Protein AF-A0A6I6AK49-F1 (afdb_monomer_lite)

Radius of gyration: 28.15 Å; chains: 1; bounding box: 70×37×84 Å

Secondary structure (DSSP, 8-state):
-HHHHHHHHHH-TTHHHHHHHHHHHHHHHHHHTTT--SHHHHIIIIIHHHHHHHHHHH-TTTTHHHHHHHHHHHHHHHHHHHHTS-GGGHHHHHHHHHHHHHHHHHHHHHHHHHHHHHTSHHHHHHHHHHS-TT-HHHHHHHHHHHHTTGGGGHHHHHHHHHHHHHH-SS--HHHHHHHHHHHHHH-SHHHHHHHHHHHHHT----STTTHHHHHHHHHHHHHHHGGGGHHHHHHHHHHHHHHT-HHHHHHHHHHHTTS--HHHHHHHHTTHHHHHHHHH-TT--HHHHHHHHHHHHHHHH--STTHHHHS-HHHHTTS-----SB-TT--B--TT------HHHHHHHHHHHHTS--

Foldseek 3Di:
DQQLVLLCCLVQVLLVVLLVLLVVLLVLCVVLVVPDDDDVVCCVSRVLSVVLNVVCVVPVPPCSVVSSVVLLVVLVVLLVVLVVDDDVCNVVCVSVNVSSVVSNVSSVVSSVVSVVVCLDLVNLLVSQVSHALVPLVSNVVSLVSNLVVAPVSLVVLLVVLVVQLVVDPDRDQQSNLSSLLSLLSNADDSSLVSLLCCLPPRDDLPDPVNLLNNLSSLQSSLQRCQVNCQVSLVVQLVVCVVVVSLSSNLSSLLNLLLSLDLVSLLVSLVCLVVLLVLLPDPPNDLLSLLSSLQQVLLLAVPPASCSSNLRQSNVSSSNSHDRDCADPSGDRRDSSHNDDDDSVVSSVNSCVRSPPDD

Structure (mmCIF, N/CA/C/O backbone):
data_AF-A0A6I6AK49-F1
#
_entry.id   AF-A0A6I6AK49-F1
#
loop_
_atom_site.group_PDB
_atom_site.id
_atom_site.type_symbol
_atom_site.label_atom_id
_atom_site.label_alt_id
_atom_site.label_comp_id
_atom_site.label_asym_id
_atom_site.label_entity_id
_atom_site.label_seq_id
_atom_site.pdbx_PDB_ins_code
_atom_site.Cartn_x
_atom_site.Cartn_y
_atom_site.Cartn_z
_atom_site.occupancy
_atom_site.B_iso_or_equiv
_atom_site.auth_seq_id
_atom_site.auth_comp_id
_atom_site.auth_asym_id
_atom_site.auth_atom_id
_atom_site.pdbx_PDB_model_num
ATOM 1 N N . MET A 1 1 ? -5.314 -5.230 -23.764 1.00 33.78 1 MET A N 1
ATOM 2 C CA . MET A 1 1 ? -3.921 -4.986 -24.208 1.00 33.78 1 MET A CA 1
ATOM 3 C C . MET A 1 1 ? -3.188 -3.95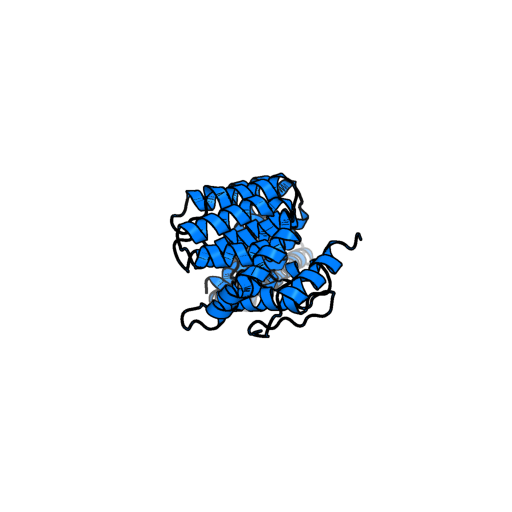3 -23.344 1.00 33.78 1 MET A C 1
ATOM 5 O O . MET A 1 1 ? -2.053 -4.231 -22.988 1.00 33.78 1 MET A O 1
ATOM 9 N N . ASN A 1 2 ? -3.820 -2.859 -22.889 1.00 31.80 2 ASN A N 1
ATOM 10 C CA . ASN A 1 2 ? -3.161 -1.836 -22.044 1.00 31.80 2 ASN A CA 1
ATOM 11 C C . ASN A 1 2 ? -2.576 -2.348 -20.707 1.00 31.80 2 ASN A C 1
ATOM 13 O O . ASN A 1 2 ? -1.537 -1.864 -20.277 1.00 31.80 2 ASN A O 1
ATOM 17 N N . CYS A 1 3 ? -3.178 -3.357 -20.062 1.00 41.16 3 CYS A N 1
ATOM 18 C CA . CYS A 1 3 ? -2.685 -3.876 -18.773 1.00 41.16 3 CYS A CA 1
ATOM 19 C C . CYS A 1 3 ? -1.367 -4.664 -18.871 1.00 41.16 3 CYS A C 1
ATOM 21 O O . CYS A 1 3 ? -0.649 -4.767 -17.882 1.00 41.16 3 CYS A O 1
ATOM 23 N N . VAL A 1 4 ? -1.056 -5.230 -20.043 1.00 48.59 4 VAL A N 1
ATOM 24 C CA . VAL A 1 4 ? 0.196 -5.976 -20.261 1.00 48.59 4 VAL A CA 1
ATOM 25 C C . VAL A 1 4 ? 1.343 -5.019 -20.611 1.00 48.59 4 VAL A C 1
ATOM 27 O O . VAL A 1 4 ? 2.504 -5.317 -20.331 1.00 48.59 4 VAL A O 1
ATOM 30 N N . ASN A 1 5 ? 1.019 -3.834 -21.143 1.00 58.91 5 ASN A N 1
ATOM 31 C CA . ASN A 1 5 ? 2.005 -2.795 -21.433 1.00 58.91 5 ASN A CA 1
ATOM 32 C C . ASN A 1 5 ? 2.592 -2.197 -20.152 1.00 58.91 5 ASN A C 1
ATOM 34 O O . ASN A 1 5 ? 3.806 -2.054 -20.069 1.00 58.91 5 ASN A O 1
ATOM 38 N N . SER A 1 6 ? 1.785 -1.947 -19.117 1.00 64.50 6 SER A N 1
ATOM 39 C CA . SER A 1 6 ? 2.290 -1.254 -17.925 1.00 64.50 6 SER A CA 1
ATOM 40 C C . SER A 1 6 ? 3.236 -2.089 -17.056 1.00 64.50 6 SER A C 1
ATOM 42 O O . SER A 1 6 ? 4.207 -1.567 -16.517 1.00 64.50 6 SER A O 1
ATOM 44 N N . VAL A 1 7 ? 3.031 -3.406 -16.953 1.00 70.50 7 VAL A N 1
ATOM 45 C CA . VAL A 1 7 ? 3.990 -4.303 -16.269 1.00 70.50 7 VAL A CA 1
ATOM 46 C C . VAL A 1 7 ? 5.319 -4.355 -17.018 1.00 70.50 7 VAL A C 1
ATOM 48 O O . VAL A 1 7 ? 6.386 -4.438 -16.409 1.00 70.50 7 VAL A O 1
ATOM 51 N N . THR A 1 8 ? 5.255 -4.308 -18.342 1.00 69.62 8 THR A N 1
ATOM 52 C CA . THR A 1 8 ? 6.428 -4.387 -19.210 1.00 69.62 8 THR A CA 1
ATOM 53 C C . THR A 1 8 ? 7.199 -3.083 -19.235 1.00 69.62 8 THR A C 1
ATOM 55 O O . THR A 1 8 ? 8.418 -3.132 -19.182 1.00 69.62 8 THR A O 1
ATOM 58 N N . GLU A 1 9 ? 6.531 -1.933 -19.202 1.00 70.56 9 GLU A N 1
ATOM 59 C CA . GLU A 1 9 ? 7.182 -0.632 -19.005 1.00 70.56 9 GLU A CA 1
ATOM 60 C C . GLU A 1 9 ? 7.965 -0.589 -17.688 1.00 70.56 9 GLU A C 1
ATOM 62 O O . GLU A 1 9 ? 9.066 -0.052 -17.633 1.00 70.56 9 GLU A O 1
ATOM 67 N N . VAL A 1 10 ? 7.445 -1.228 -16.639 1.00 74.88 10 VAL A N 1
ATOM 68 C CA . VAL A 1 10 ? 8.113 -1.286 -15.335 1.00 74.88 10 VAL A CA 1
ATOM 69 C C . VAL A 1 10 ? 9.282 -2.273 -15.313 1.00 74.88 10 VAL A C 1
ATOM 71 O O . VAL A 1 10 ? 10.312 -1.996 -14.698 1.00 74.88 10 VAL A O 1
ATOM 74 N N . LYS A 1 11 ? 9.143 -3.439 -15.954 1.00 75.25 11 LYS A N 1
ATOM 75 C CA . LYS A 1 11 ? 10.193 -4.475 -15.972 1.00 75.25 11 LYS A CA 1
ATOM 76 C C . LYS A 1 11 ? 11.265 -4.236 -17.037 1.00 75.25 11 LYS A C 1
ATOM 78 O O . LYS A 1 11 ? 12.397 -4.674 -16.861 1.00 75.25 11 LYS A O 1
ATOM 83 N N . LEU A 1 12 ? 10.902 -3.586 -18.137 1.00 77.44 12 LEU A N 1
ATOM 84 C CA . LEU A 1 12 ? 11.719 -3.355 -19.327 1.00 77.44 12 LEU A CA 1
ATOM 85 C C . LEU A 1 12 ? 11.465 -1.931 -19.864 1.00 77.44 12 LEU A C 1
ATOM 87 O O . LEU A 1 12 ? 10.940 -1.769 -20.970 1.00 77.44 12 LEU A O 1
ATOM 91 N N . PRO A 1 13 ? 11.864 -0.882 -19.118 1.00 78.44 13 PRO A N 1
ATOM 92 C CA . PRO A 1 13 ? 11.593 0.517 -19.479 1.00 78.44 13 PRO A CA 1
ATOM 93 C C . PRO A 1 13 ? 12.231 0.943 -20.810 1.00 78.44 13 PRO A C 1
ATOM 95 O O . PRO A 1 13 ? 11.800 1.903 -21.443 1.00 78.44 13 PRO A O 1
ATOM 98 N N . PHE A 1 14 ? 13.242 0.204 -21.267 1.00 79.12 14 PHE A N 1
ATOM 99 C CA . PHE A 1 14 ? 13.944 0.430 -22.527 1.00 79.12 14 PHE A CA 1
ATOM 100 C C . PHE A 1 14 ? 13.256 -0.186 -23.753 1.00 79.12 14 PHE A C 1
ATOM 102 O O . PHE A 1 14 ? 13.658 0.116 -24.876 1.00 79.12 14 PHE A O 1
ATOM 109 N N . LEU A 1 15 ? 12.263 -1.069 -23.579 1.00 78.38 15 LEU A N 1
ATOM 110 C CA . LEU A 1 15 ? 11.763 -1.928 -24.661 1.00 78.38 15 LEU A CA 1
ATOM 111 C C . LEU A 1 15 ? 11.210 -1.129 -25.847 1.00 78.38 15 LEU A C 1
ATOM 113 O O . LEU A 1 15 ? 11.577 -1.393 -26.990 1.00 78.38 15 LEU A O 1
ATOM 117 N N . ASN A 1 16 ? 10.379 -0.121 -25.578 1.00 78.50 16 ASN A N 1
ATOM 118 C CA . ASN A 1 16 ? 9.785 0.722 -26.619 1.00 78.50 16 ASN A CA 1
ATOM 119 C C . ASN A 1 16 ? 10.853 1.537 -27.364 1.00 78.50 16 ASN A C 1
ATOM 121 O O . ASN A 1 16 ? 10.834 1.622 -28.592 1.00 78.50 16 ASN A O 1
ATOM 125 N N . SER A 1 17 ? 11.830 2.075 -26.632 1.00 81.25 17 SER A N 1
ATOM 126 C CA . SER A 1 17 ? 12.951 2.814 -27.216 1.00 81.25 17 SER A CA 1
ATOM 127 C C . SER A 1 17 ? 13.830 1.916 -28.088 1.00 81.25 17 SER A C 1
ATOM 129 O O . SER A 1 17 ? 14.246 2.326 -29.171 1.00 81.25 17 SER A O 1
ATOM 131 N N . LEU A 1 18 ? 14.070 0.670 -27.664 1.00 80.12 18 LEU A N 1
ATOM 132 C CA . LEU A 1 18 ? 14.801 -0.314 -28.462 1.00 80.12 18 LEU A CA 1
ATOM 133 C C . LEU A 1 18 ? 14.026 -0.757 -29.701 1.00 80.12 18 LEU A C 1
ATOM 135 O O . LEU A 1 18 ? 14.636 -0.932 -30.749 1.00 80.12 18 LEU A O 1
ATOM 139 N N . LEU A 1 19 ? 12.702 -0.900 -29.619 1.00 78.50 19 LEU A N 1
ATOM 140 C CA . LEU A 1 19 ? 11.867 -1.199 -30.786 1.00 78.50 19 LEU A CA 1
ATOM 141 C C . LEU A 1 19 ? 11.966 -0.103 -31.846 1.00 78.50 19 LEU A C 1
ATOM 143 O O . LEU A 1 19 ? 12.103 -0.390 -33.039 1.00 78.50 19 LEU A O 1
ATOM 147 N N . LEU A 1 20 ? 11.952 1.155 -31.410 1.00 80.31 20 LEU A N 1
ATOM 148 C CA . LEU A 1 20 ? 12.109 2.303 -32.293 1.00 80.31 20 LEU A CA 1
ATOM 149 C C . LEU A 1 20 ? 13.521 2.350 -32.898 1.00 80.31 20 LEU A C 1
ATOM 151 O O . LEU A 1 20 ? 13.660 2.515 -34.111 1.00 80.31 20 LEU A O 1
ATOM 155 N N . ALA A 1 21 ? 14.559 2.116 -32.089 1.00 83.31 21 ALA A N 1
ATOM 156 C CA . ALA A 1 21 ? 15.945 2.050 -32.556 1.00 83.31 21 ALA A CA 1
ATOM 157 C C . ALA A 1 21 ? 16.174 0.903 -33.554 1.00 83.31 21 ALA A C 1
ATOM 159 O O . ALA A 1 21 ? 16.810 1.105 -34.588 1.00 83.31 21 ALA A O 1
ATOM 160 N N . PHE A 1 22 ? 15.607 -0.277 -33.289 1.00 80.50 22 PHE A N 1
ATOM 161 C CA . PHE A 1 22 ? 15.649 -1.431 -34.184 1.00 80.50 22 PHE A CA 1
ATOM 162 C C . PHE A 1 22 ? 14.984 -1.124 -35.529 1.00 80.50 22 PHE A C 1
ATOM 164 O O . PHE A 1 22 ? 15.561 -1.383 -36.586 1.00 80.50 22 PHE A O 1
ATOM 171 N N . THR A 1 23 ? 13.797 -0.513 -35.497 1.00 77.25 23 THR A N 1
ATOM 172 C CA . THR A 1 23 ? 13.063 -0.122 -36.708 1.00 77.25 23 THR A CA 1
ATOM 173 C C . THR A 1 23 ? 13.860 0.899 -37.525 1.00 77.25 23 THR A C 1
ATOM 175 O O . THR A 1 23 ? 14.013 0.742 -38.737 1.00 77.25 23 THR A O 1
ATOM 178 N N . GLY A 1 24 ? 14.442 1.907 -36.866 1.00 82.25 24 GLY A N 1
ATOM 179 C CA . GLY A 1 24 ? 15.309 2.898 -37.506 1.00 82.25 24 GLY A CA 1
ATOM 180 C C . GLY A 1 24 ? 16.573 2.281 -38.113 1.00 82.25 24 GLY A C 1
ATOM 181 O O . GLY A 1 24 ? 16.908 2.570 -39.263 1.00 82.25 24 GLY A O 1
ATOM 182 N N . TRP A 1 25 ? 17.241 1.377 -37.390 1.00 84.31 25 TRP A N 1
ATOM 183 C CA . TRP A 1 25 ? 18.396 0.634 -37.902 1.00 84.31 25 TRP A CA 1
ATOM 184 C C . TRP A 1 25 ? 18.040 -0.194 -39.139 1.00 84.31 25 TRP A C 1
ATOM 186 O O . TRP A 1 25 ? 18.789 -0.173 -40.116 1.00 84.31 25 TRP A O 1
ATOM 196 N N . LEU A 1 26 ? 16.891 -0.874 -39.145 1.00 77.62 26 LEU A N 1
ATOM 197 C CA . LEU A 1 26 ? 16.433 -1.679 -40.280 1.00 77.62 26 LEU A CA 1
ATOM 198 C C . LEU A 1 26 ? 16.254 -0.807 -41.535 1.00 77.62 26 LEU A C 1
ATOM 200 O O . LEU A 1 26 ? 16.747 -1.160 -42.609 1.00 77.62 26 LEU A O 1
ATOM 204 N N . VAL A 1 27 ? 15.632 0.368 -41.392 1.00 79.25 27 VAL A N 1
ATOM 205 C CA . VAL A 1 27 ? 15.451 1.340 -42.486 1.00 79.25 27 VAL A CA 1
ATOM 206 C C . VAL A 1 27 ? 16.791 1.893 -42.982 1.00 79.25 27 VAL A C 1
ATOM 208 O O . VAL A 1 27 ? 17.041 1.906 -44.188 1.00 79.25 27 VAL A O 1
ATOM 211 N N . LEU A 1 28 ? 17.685 2.307 -42.081 1.00 78.00 28 LEU A N 1
ATOM 212 C CA . LEU A 1 28 ? 19.004 2.832 -42.456 1.00 78.00 28 LEU A CA 1
ATOM 213 C C . LEU A 1 28 ? 19.847 1.768 -43.166 1.00 78.00 28 LEU A C 1
ATOM 215 O O . LEU A 1 28 ? 20.451 2.034 -44.206 1.00 78.00 28 LEU A O 1
ATOM 219 N N . THR A 1 29 ? 19.826 0.533 -42.670 1.00 73.12 29 THR A N 1
ATOM 220 C CA . THR A 1 29 ? 20.530 -0.590 -43.295 1.00 73.12 29 THR A CA 1
ATOM 221 C C . THR A 1 29 ? 19.967 -0.867 -44.693 1.00 73.12 29 THR A C 1
ATOM 223 O O . THR A 1 29 ? 20.740 -1.099 -45.622 1.00 73.12 29 THR A O 1
ATOM 226 N N . LEU A 1 30 ? 18.646 -0.770 -44.902 1.00 71.50 30 LEU A N 1
ATOM 227 C CA . LEU A 1 30 ? 18.018 -0.912 -46.226 1.00 71.50 30 LEU A CA 1
ATOM 228 C C . LEU A 1 30 ? 18.446 0.173 -47.219 1.00 71.50 30 LEU A C 1
ATOM 230 O O . LEU A 1 30 ? 18.590 -0.116 -48.407 1.00 71.50 30 LEU A O 1
ATOM 234 N N . ILE A 1 31 ? 18.640 1.408 -46.757 1.00 72.44 31 ILE A N 1
ATOM 235 C CA . ILE A 1 31 ? 19.056 2.535 -47.602 1.00 72.44 31 ILE A CA 1
ATOM 236 C C . ILE A 1 31 ? 20.536 2.403 -47.977 1.00 72.44 31 ILE A C 1
ATOM 238 O O . ILE A 1 31 ? 20.889 2.478 -49.155 1.00 72.44 31 ILE A O 1
ATOM 242 N N . PHE A 1 32 ? 21.395 2.160 -46.988 1.00 69.06 32 PHE A N 1
ATOM 243 C CA . PHE A 1 32 ? 22.847 2.236 -47.147 1.00 69.06 32 PHE A CA 1
ATOM 244 C C . PHE A 1 32 ? 23.509 0.915 -47.571 1.00 69.06 32 PHE A C 1
ATOM 246 O O . PHE A 1 32 ? 24.575 0.937 -48.183 1.00 69.06 32 PHE A O 1
ATOM 253 N N . CYS A 1 33 ? 22.875 -0.239 -47.331 1.00 62.91 33 CYS A N 1
ATOM 254 C CA . CYS A 1 33 ? 23.407 -1.560 -47.700 1.00 62.91 33 CYS A CA 1
ATOM 255 C C . CYS A 1 33 ? 22.777 -2.147 -48.982 1.00 62.91 33 CYS A C 1
ATOM 257 O O . CYS A 1 33 ? 22.906 -3.347 -49.250 1.00 62.91 33 CYS A O 1
ATOM 259 N N . ARG A 1 34 ? 22.167 -1.304 -49.836 1.00 56.00 34 ARG A N 1
ATOM 260 C CA . ARG A 1 34 ? 21.622 -1.684 -51.160 1.00 56.00 34 ARG A CA 1
ATOM 261 C C . ARG A 1 34 ? 22.559 -2.514 -52.069 1.00 56.00 34 ARG A C 1
ATOM 263 O O . ARG A 1 34 ? 22.019 -3.347 -52.809 1.00 56.00 34 ARG A O 1
ATOM 270 N N . PRO A 1 35 ? 23.909 -2.388 -52.056 1.00 51.59 35 PRO A N 1
ATOM 271 C CA . PRO A 1 35 ? 24.750 -3.108 -53.014 1.00 51.59 35 PRO A CA 1
ATOM 272 C C . PRO A 1 35 ? 25.170 -4.525 -52.570 1.00 51.59 35 PRO A C 1
ATOM 274 O O . PRO A 1 35 ? 26.066 -5.108 -53.181 1.00 51.59 35 PRO A O 1
ATOM 277 N N . LEU A 1 36 ? 24.540 -5.136 -51.554 1.00 51.12 36 LEU A N 1
ATOM 278 C CA . LEU A 1 36 ? 24.808 -6.540 -51.206 1.00 51.12 36 LEU A CA 1
ATOM 279 C C . LEU A 1 36 ? 24.263 -7.483 -52.298 1.00 51.12 36 LEU A C 1
ATOM 281 O O . LEU A 1 36 ? 23.055 -7.695 -52.440 1.00 51.12 36 LEU A O 1
ATOM 285 N N . THR A 1 37 ? 25.182 -8.025 -53.098 1.00 51.19 37 THR A N 1
ATOM 286 C CA . THR A 1 37 ? 24.952 -8.989 -54.179 1.00 51.19 37 THR A CA 1
ATOM 287 C C . THR A 1 37 ? 24.731 -10.410 -53.625 1.00 51.19 37 THR A C 1
ATOM 289 O O . THR A 1 37 ? 25.469 -10.870 -52.752 1.00 51.19 37 THR A O 1
ATOM 292 N N . LYS A 1 38 ? 23.731 -11.107 -54.199 1.00 56.69 38 LYS A N 1
ATOM 293 C CA . LYS A 1 38 ? 23.202 -12.472 -53.926 1.00 56.69 38 LYS A CA 1
ATOM 294 C C . LYS A 1 38 ? 22.065 -12.583 -52.885 1.00 56.69 38 LYS A C 1
ATOM 296 O O . LYS A 1 38 ? 22.134 -12.052 -51.779 1.00 56.69 38 LYS A O 1
ATOM 301 N N . GLY A 1 39 ? 21.012 -13.322 -53.263 1.00 55.31 39 GLY A N 1
ATOM 302 C CA . GLY A 1 39 ? 19.720 -13.411 -52.561 1.00 55.31 39 GLY A CA 1
ATOM 303 C C . GLY A 1 39 ? 19.770 -13.972 -51.135 1.00 55.31 39 GLY A C 1
ATOM 304 O O . GLY A 1 39 ? 19.036 -13.492 -50.277 1.00 55.31 39 GLY A O 1
ATOM 305 N N . THR A 1 40 ? 20.684 -14.898 -50.831 1.00 58.28 40 THR A N 1
ATOM 306 C CA . THR A 1 40 ? 20.844 -15.450 -49.472 1.00 58.28 40 THR A CA 1
ATOM 307 C C . THR A 1 40 ? 21.402 -14.422 -48.489 1.00 58.28 40 THR A C 1
ATOM 309 O O . THR A 1 40 ? 20.875 -14.283 -47.390 1.00 58.28 40 THR A O 1
ATOM 312 N N . ARG A 1 41 ? 22.399 -13.617 -48.885 1.00 58.44 41 ARG A N 1
ATOM 313 C CA . ARG A 1 41 ? 22.906 -12.516 -48.043 1.00 58.44 41 ARG A CA 1
ATOM 314 C C . ARG A 1 41 ? 21.838 -11.456 -47.796 1.00 58.44 41 ARG A C 1
ATOM 316 O O . ARG A 1 41 ? 21.706 -11.007 -46.666 1.00 58.44 41 ARG A O 1
ATOM 323 N N . ARG A 1 42 ? 21.029 -11.107 -48.802 1.00 60.59 42 ARG A N 1
ATOM 324 C CA . ARG A 1 42 ? 19.887 -10.193 -48.610 1.00 60.59 42 ARG A CA 1
ATOM 325 C C . ARG A 1 42 ? 18.842 -10.758 -47.646 1.00 60.59 42 ARG A C 1
ATOM 327 O O . ARG A 1 42 ? 18.308 -10.003 -46.845 1.00 60.59 42 ARG A O 1
ATOM 334 N N . PHE A 1 43 ? 18.583 -12.064 -47.669 1.00 58.34 43 PHE A N 1
ATOM 335 C CA . PHE A 1 43 ? 17.648 -12.691 -46.733 1.00 58.34 43 PHE A CA 1
ATOM 336 C C . PHE A 1 43 ? 18.151 -12.649 -45.278 1.00 58.34 43 PHE A C 1
ATOM 338 O O . PHE A 1 43 ? 17.394 -12.263 -44.393 1.00 58.34 43 PHE A O 1
ATOM 345 N N . TYR A 1 44 ? 19.433 -12.936 -45.026 1.00 60.84 44 TYR A N 1
ATOM 346 C CA . TYR A 1 44 ? 20.009 -12.809 -43.677 1.00 60.84 44 TYR A CA 1
ATOM 347 C C . TYR A 1 44 ? 20.083 -11.353 -43.187 1.00 60.84 44 TYR A C 1
ATOM 349 O O . TYR A 1 44 ? 19.844 -11.102 -42.010 1.00 60.84 44 TYR A O 1
ATOM 357 N N . TYR A 1 45 ? 20.380 -10.397 -44.075 1.00 60.25 45 TYR A N 1
ATOM 358 C CA . TYR A 1 45 ? 20.492 -8.976 -43.716 1.00 60.25 45 TYR A CA 1
ATOM 359 C C . TYR A 1 45 ? 19.147 -8.249 -43.598 1.00 60.25 45 TYR A C 1
ATOM 361 O O . TYR A 1 45 ? 19.052 -7.297 -42.833 1.00 60.25 45 TYR A O 1
ATOM 369 N N . PHE A 1 46 ? 18.122 -8.663 -44.349 1.00 60.62 46 PHE A N 1
ATOM 370 C CA . PHE A 1 46 ? 16.846 -7.940 -44.433 1.00 60.62 46 PHE A CA 1
ATOM 371 C C . PHE A 1 46 ? 15.627 -8.819 -44.158 1.00 60.62 46 PHE A C 1
ATOM 373 O O . PHE A 1 46 ? 14.720 -8.388 -43.457 1.00 60.62 46 PHE A O 1
ATOM 380 N N . GLY A 1 47 ? 15.610 -10.057 -44.657 1.00 60.34 47 GLY A N 1
ATOM 381 C CA . GLY A 1 47 ? 14.493 -10.988 -44.465 1.00 60.34 47 GLY A CA 1
ATOM 382 C C . GLY A 1 47 ? 14.293 -11.387 -43.003 1.00 60.34 47 GLY A C 1
ATOM 383 O O . GLY A 1 47 ? 13.172 -11.331 -42.507 1.00 60.34 47 GLY A O 1
ATOM 384 N N . ILE A 1 48 ? 15.377 -11.714 -42.292 1.00 65.62 48 ILE A N 1
ATOM 385 C CA . ILE A 1 48 ? 15.321 -12.060 -40.863 1.00 65.62 48 ILE A CA 1
ATOM 386 C C . ILE A 1 48 ? 14.868 -10.855 -40.017 1.00 65.62 48 ILE A C 1
ATOM 388 O O . ILE A 1 48 ? 13.889 -11.010 -39.289 1.00 65.62 48 ILE A O 1
ATOM 392 N N . PRO A 1 49 ? 15.461 -9.648 -40.137 1.00 63.62 49 PRO A N 1
ATOM 393 C CA . PRO A 1 49 ? 14.975 -8.467 -39.417 1.00 63.62 49 PRO A CA 1
ATOM 394 C C . PRO A 1 49 ? 13.529 -8.065 -39.743 1.00 63.62 49 PRO A C 1
ATOM 396 O O . PRO A 1 49 ? 12.815 -7.608 -38.856 1.00 63.62 49 PRO A O 1
ATOM 399 N N . PHE A 1 50 ? 13.069 -8.249 -40.986 1.00 64.06 50 PHE A N 1
ATOM 400 C CA . PHE A 1 50 ? 11.696 -7.922 -41.388 1.00 64.06 50 PHE A CA 1
ATOM 401 C C . PHE A 1 50 ? 10.673 -8.942 -40.863 1.00 64.06 50 PHE A C 1
ATOM 403 O O . PHE A 1 50 ? 9.612 -8.552 -40.382 1.00 64.06 50 PHE A O 1
ATOM 410 N N . LEU A 1 51 ? 11.006 -10.240 -40.875 1.00 63.53 51 LEU A N 1
ATOM 411 C CA . LEU A 1 51 ? 10.212 -11.280 -40.207 1.00 63.53 51 LEU A CA 1
ATOM 412 C C . LEU A 1 51 ? 10.142 -11.037 -38.697 1.00 63.53 51 LEU A C 1
ATOM 414 O O . LEU A 1 51 ? 9.074 -11.144 -38.104 1.00 63.53 51 LEU A O 1
ATOM 418 N N . ILE A 1 52 ? 11.264 -10.645 -38.094 1.00 63.97 52 ILE A N 1
ATOM 419 C CA . ILE A 1 52 ? 11.357 -10.218 -36.697 1.00 63.97 52 ILE A CA 1
ATOM 420 C C . ILE A 1 52 ? 10.417 -9.039 -36.415 1.00 63.97 52 ILE A C 1
ATOM 422 O O . ILE A 1 52 ? 9.659 -9.095 -35.450 1.00 63.97 52 ILE A O 1
ATOM 426 N N . LEU A 1 53 ? 10.424 -8.003 -37.261 1.00 62.66 53 LEU A N 1
ATOM 427 C CA . LEU A 1 53 ? 9.547 -6.837 -37.126 1.00 62.66 53 LEU A CA 1
ATOM 428 C C . LEU A 1 53 ? 8.063 -7.232 -37.252 1.00 62.66 53 LEU A C 1
ATOM 430 O O . LEU A 1 53 ? 7.234 -6.767 -36.475 1.00 62.66 53 LEU A O 1
ATOM 434 N N . GLY A 1 54 ? 7.736 -8.135 -38.182 1.00 60.06 54 GLY A N 1
ATOM 435 C CA . GLY A 1 54 ? 6.390 -8.693 -38.332 1.00 60.06 54 GLY A CA 1
ATOM 436 C C . GLY A 1 54 ? 5.935 -9.478 -37.098 1.00 60.06 54 GLY A C 1
ATOM 437 O O . GLY A 1 54 ? 4.838 -9.253 -36.596 1.00 60.06 54 GLY A O 1
ATOM 438 N N . VAL A 1 55 ? 6.790 -10.341 -36.542 1.00 61.66 55 VAL A N 1
ATOM 439 C CA . VAL A 1 55 ? 6.498 -11.090 -35.304 1.00 61.66 55 VAL A CA 1
ATOM 440 C C . VAL A 1 55 ? 6.345 -10.148 -34.105 1.00 61.66 55 VAL A C 1
ATOM 442 O O . VAL A 1 55 ? 5.437 -10.331 -33.295 1.00 61.66 55 VAL A O 1
ATOM 445 N N . LEU A 1 56 ? 7.174 -9.105 -34.022 1.00 57.97 56 LEU A N 1
ATOM 446 C CA . LEU A 1 56 ? 7.092 -8.047 -33.011 1.00 57.97 56 LEU A CA 1
ATOM 447 C C . LEU A 1 56 ? 5.773 -7.264 -33.064 1.00 57.97 56 LEU A C 1
ATOM 449 O O . LEU A 1 56 ? 5.259 -6.878 -32.016 1.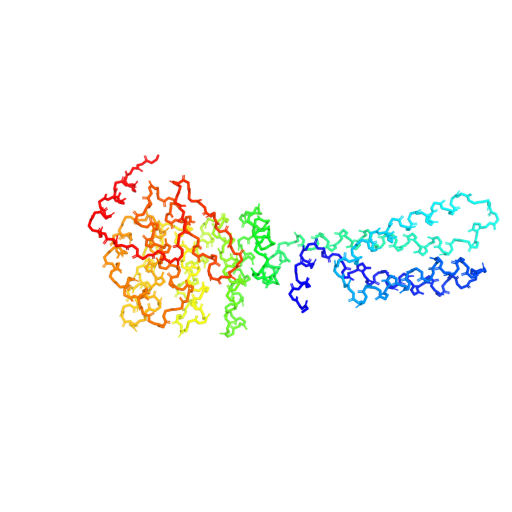00 57.97 56 LEU A O 1
ATOM 453 N N . MET A 1 57 ? 5.205 -7.069 -34.258 1.00 58.31 57 MET A N 1
ATOM 454 C CA . MET A 1 57 ? 3.898 -6.427 -34.442 1.00 58.31 57 MET A CA 1
ATOM 455 C C . MET A 1 57 ? 2.717 -7.334 -34.056 1.00 58.31 57 MET A C 1
ATOM 457 O O . MET A 1 57 ? 1.683 -6.825 -33.630 1.00 58.31 57 MET A O 1
ATOM 461 N N . PHE A 1 58 ? 2.860 -8.660 -34.167 1.00 55.09 58 PHE A N 1
ATOM 462 C CA . PHE A 1 58 ? 1.793 -9.623 -33.855 1.00 55.09 58 PHE A CA 1
ATOM 463 C C . PHE A 1 58 ? 1.801 -10.121 -32.398 1.00 55.09 58 PHE A C 1
ATOM 465 O O . PHE A 1 58 ? 0.733 -10.362 -31.835 1.00 55.09 58 PHE A O 1
ATOM 472 N N . VAL A 1 59 ? 2.972 -10.276 -31.762 1.00 55.16 59 VAL A N 1
ATOM 473 C CA . VAL A 1 59 ? 3.102 -10.760 -30.371 1.00 55.16 59 VAL A CA 1
ATOM 474 C C . VAL A 1 59 ? 4.194 -9.962 -29.638 1.00 55.16 59 VAL A C 1
ATOM 476 O O . VAL A 1 59 ? 5.337 -10.415 -29.533 1.00 55.16 59 VAL A O 1
ATOM 479 N N . PRO A 1 60 ? 3.864 -8.781 -29.082 1.00 52.31 60 PRO A N 1
ATOM 480 C CA . PRO A 1 60 ? 4.872 -7.833 -28.593 1.00 52.31 60 PRO A CA 1
ATOM 481 C C . PRO A 1 60 ? 5.706 -8.332 -27.400 1.00 52.31 60 PRO A C 1
ATOM 483 O O . PRO A 1 60 ? 6.808 -7.847 -27.165 1.00 52.31 60 PRO A O 1
ATOM 486 N N . LEU A 1 61 ? 5.194 -9.291 -26.621 1.00 54.75 61 LEU A N 1
ATOM 487 C CA . LEU A 1 61 ? 5.626 -9.467 -25.227 1.00 54.75 61 LEU A CA 1
ATOM 488 C C . LEU A 1 61 ? 6.357 -10.775 -24.912 1.00 54.75 61 LEU A C 1
ATOM 490 O O . LEU A 1 61 ? 7.293 -10.758 -24.122 1.00 54.75 61 LEU A O 1
ATOM 494 N N . GLY A 1 62 ? 5.976 -11.899 -25.524 1.00 55.97 62 GLY A N 1
ATOM 495 C CA . GLY A 1 62 ? 6.634 -13.187 -25.251 1.00 55.97 62 GLY A CA 1
ATOM 496 C C . GLY A 1 62 ? 7.918 -13.399 -26.057 1.00 55.97 62 GLY A C 1
ATOM 497 O O . GLY A 1 62 ? 8.885 -13.963 -25.558 1.00 55.97 62 GLY A O 1
ATOM 498 N N . MET A 1 63 ? 7.930 -12.917 -27.304 1.00 55.47 63 MET A N 1
ATOM 499 C CA . MET A 1 63 ? 9.002 -13.176 -28.275 1.00 55.47 63 MET A CA 1
ATOM 500 C C . MET A 1 63 ? 9.832 -11.926 -28.589 1.00 55.47 63 MET A C 1
ATOM 502 O O . MET A 1 63 ? 10.985 -12.049 -28.989 1.00 55.47 63 MET A O 1
ATOM 506 N N . GLY A 1 64 ? 9.297 -10.723 -28.353 1.00 61.22 64 GLY A N 1
ATOM 507 C CA . GLY A 1 64 ? 9.978 -9.473 -28.691 1.00 61.22 64 GLY A CA 1
ATOM 508 C C . GLY A 1 64 ? 11.269 -9.222 -27.917 1.00 61.22 64 GLY A C 1
ATOM 509 O O . GLY A 1 64 ? 12.264 -8.796 -28.496 1.00 61.22 64 GLY A O 1
ATOM 510 N N . VAL A 1 65 ? 11.287 -9.561 -26.628 1.00 65.06 65 VAL A N 1
ATOM 511 C CA . VAL A 1 65 ? 12.474 -9.421 -25.772 1.00 65.06 65 VAL A CA 1
ATOM 512 C C . VAL A 1 65 ? 13.600 -10.368 -26.211 1.00 65.06 65 VAL A C 1
ATOM 514 O O . VAL A 1 65 ? 14.693 -9.867 -26.481 1.00 65.06 65 VAL A O 1
ATOM 517 N N . PRO A 1 66 ? 13.369 -11.691 -26.378 1.00 66.38 66 PRO A N 1
ATOM 518 C CA . PRO A 1 66 ? 14.365 -12.593 -26.959 1.00 66.38 66 PRO A CA 1
ATOM 519 C C . PRO A 1 66 ? 14.898 -12.102 -28.301 1.00 66.38 66 PRO A C 1
ATOM 521 O O . PRO A 1 66 ? 16.098 -12.133 -28.538 1.00 66.38 66 PRO A O 1
ATOM 524 N N . ILE A 1 67 ? 14.016 -11.605 -29.167 1.00 66.31 67 ILE A N 1
ATOM 525 C CA . ILE A 1 67 ? 14.377 -11.178 -30.515 1.00 66.31 67 ILE A CA 1
ATOM 526 C C . ILE A 1 67 ? 15.263 -9.921 -30.506 1.00 66.31 67 ILE A C 1
ATOM 528 O O . ILE A 1 67 ? 16.269 -9.882 -31.215 1.00 66.31 67 ILE A O 1
ATOM 532 N N . ILE A 1 68 ? 14.943 -8.918 -29.683 1.00 69.38 68 ILE A N 1
ATOM 533 C CA . ILE A 1 68 ? 15.774 -7.712 -29.528 1.00 69.38 68 ILE A CA 1
ATOM 534 C C . ILE A 1 68 ? 17.122 -8.067 -28.895 1.00 69.38 68 ILE A C 1
ATOM 536 O O . ILE A 1 68 ? 18.154 -7.562 -29.333 1.00 69.38 68 ILE A O 1
ATOM 540 N N . LEU A 1 69 ? 17.143 -8.975 -27.914 1.00 71.94 69 LEU A N 1
ATOM 541 C CA . LEU A 1 69 ? 18.388 -9.470 -27.324 1.00 71.94 69 LEU A CA 1
ATOM 542 C C . LEU A 1 69 ? 19.239 -10.218 -28.358 1.00 71.94 69 LEU A C 1
ATOM 544 O O . LEU A 1 69 ? 20.436 -9.957 -28.470 1.00 71.94 69 LEU A O 1
ATOM 548 N N . CYS A 1 70 ? 18.631 -11.080 -29.175 1.00 73.75 70 CYS A N 1
ATOM 549 C CA . CYS A 1 70 ? 19.308 -11.739 -30.289 1.00 73.75 70 CYS A CA 1
ATOM 550 C C . CYS A 1 70 ? 19.854 -10.729 -31.306 1.00 73.75 70 CYS A C 1
ATOM 552 O O . CYS A 1 70 ? 20.960 -10.924 -31.801 1.00 73.75 70 CYS A O 1
ATOM 554 N N . TRP A 1 71 ? 19.136 -9.638 -31.592 1.00 80.06 71 TRP A N 1
ATOM 555 C CA . TRP A 1 71 ? 19.627 -8.561 -32.457 1.00 80.06 71 TRP A CA 1
ATOM 556 C C . TRP A 1 71 ? 20.838 -7.835 -31.855 1.00 80.06 71 TRP A C 1
ATOM 558 O O . TRP A 1 71 ? 21.842 -7.653 -32.545 1.00 80.06 71 TRP A O 1
ATOM 568 N N . ILE A 1 72 ? 20.796 -7.496 -30.563 1.00 76.94 72 ILE A N 1
ATOM 569 C CA . ILE A 1 72 ? 21.932 -6.879 -29.861 1.00 76.94 72 ILE A CA 1
ATOM 570 C C . ILE A 1 72 ? 23.150 -7.808 -29.868 1.00 76.94 72 ILE A C 1
ATOM 572 O O . ILE A 1 72 ? 24.258 -7.315 -30.029 1.00 76.94 72 ILE A O 1
ATOM 576 N N . ILE A 1 73 ? 22.970 -9.129 -29.745 1.00 78.00 73 ILE A N 1
ATOM 577 C CA . ILE A 1 73 ? 24.055 -10.130 -29.828 1.00 78.00 73 ILE A CA 1
ATOM 578 C C . ILE A 1 73 ? 24.556 -10.308 -31.273 1.00 78.00 73 ILE A C 1
ATOM 580 O O . ILE A 1 73 ? 25.740 -10.551 -31.515 1.00 78.00 73 ILE A O 1
ATOM 584 N N . TYR A 1 74 ? 23.668 -10.155 -32.252 1.00 76.06 74 TYR A N 1
ATOM 585 C CA . TYR A 1 74 ? 23.984 -10.265 -33.672 1.00 76.06 74 TYR A CA 1
ATOM 586 C C . TYR A 1 74 ? 24.832 -9.092 -34.197 1.00 76.06 74 TYR A C 1
ATOM 588 O O . TYR A 1 74 ? 25.681 -9.293 -35.068 1.00 76.06 74 TYR A O 1
ATOM 596 N N . LEU A 1 75 ? 24.663 -7.880 -33.658 1.00 77.75 75 LEU A N 1
ATOM 597 C CA . LEU A 1 75 ? 25.467 -6.707 -34.034 1.00 77.75 75 LEU A CA 1
ATOM 598 C C . LEU A 1 75 ? 26.986 -6.913 -33.802 1.00 77.75 75 LEU A C 1
ATOM 600 O O . LEU A 1 75 ? 27.748 -6.713 -34.752 1.00 77.75 75 LEU A O 1
ATOM 604 N N . PRO A 1 76 ? 27.459 -7.385 -32.627 1.00 78.38 76 PRO A N 1
ATOM 605 C CA . PRO A 1 76 ? 28.840 -7.800 -32.399 1.00 78.38 76 PRO A CA 1
ATOM 606 C C . PRO A 1 76 ? 29.341 -8.823 -33.411 1.00 78.38 76 PRO A C 1
ATOM 608 O O . PRO A 1 76 ? 30.456 -8.681 -33.898 1.00 78.38 76 PRO A O 1
ATOM 611 N N . TYR A 1 77 ? 28.529 -9.821 -33.774 1.00 76.06 77 TYR A N 1
ATOM 612 C CA . TYR A 1 77 ? 28.912 -10.816 -34.779 1.00 76.06 77 TYR A CA 1
ATOM 613 C C . TYR A 1 77 ? 29.173 -10.174 -36.150 1.00 76.06 77 TYR A C 1
ATOM 615 O O . TYR A 1 77 ? 30.178 -10.482 -36.795 1.00 76.06 77 TYR A O 1
ATOM 623 N N . GLN A 1 78 ? 28.319 -9.239 -36.583 1.00 71.31 78 GLN A N 1
ATOM 624 C CA . GLN A 1 78 ? 28.546 -8.495 -37.826 1.00 71.31 78 GLN A CA 1
ATOM 625 C C . GLN A 1 78 ? 29.800 -7.614 -37.764 1.00 71.31 78 GLN A C 1
ATOM 627 O O . GLN A 1 78 ? 30.550 -7.544 -38.739 1.00 71.31 78 GLN A O 1
ATOM 632 N N . ILE A 1 79 ? 30.046 -6.964 -36.624 1.00 72.06 79 ILE A N 1
ATOM 633 C CA . ILE A 1 79 ? 31.256 -6.165 -36.393 1.00 72.06 79 ILE A CA 1
ATOM 634 C C . ILE A 1 79 ? 32.502 -7.068 -36.434 1.00 72.06 79 ILE A C 1
ATOM 636 O O . ILE A 1 79 ? 33.498 -6.722 -37.063 1.00 72.06 79 ILE A O 1
ATOM 640 N N . LEU A 1 80 ? 32.445 -8.263 -35.842 1.00 73.06 80 LEU A N 1
ATOM 641 C CA . LEU A 1 80 ? 33.566 -9.203 -35.800 1.00 73.06 80 LEU A CA 1
ATOM 642 C C . LEU A 1 80 ? 33.919 -9.758 -37.192 1.00 73.06 80 LEU A C 1
ATOM 644 O O . LEU A 1 80 ? 35.098 -9.875 -37.527 1.00 73.06 80 LEU A O 1
ATOM 648 N N . GLN A 1 81 ? 32.915 -10.037 -38.035 1.00 67.56 81 GLN A N 1
ATOM 649 C CA . GLN A 1 81 ? 33.133 -10.446 -39.432 1.00 67.56 81 GLN A CA 1
ATOM 650 C C . GLN A 1 81 ? 33.886 -9.392 -40.256 1.00 67.56 81 GLN A C 1
ATOM 652 O O . GLN A 1 81 ? 34.599 -9.742 -41.197 1.00 67.56 81 GLN A O 1
ATOM 657 N N . PHE A 1 82 ? 33.747 -8.105 -39.926 1.00 64.50 82 PHE A N 1
ATOM 658 C CA . PHE A 1 82 ? 34.517 -7.052 -40.583 1.00 64.50 82 PHE A CA 1
ATOM 659 C C . PHE A 1 82 ? 36.014 -7.199 -40.285 1.00 64.50 82 PHE A C 1
ATOM 661 O O . PHE A 1 82 ? 36.821 -7.243 -41.218 1.00 64.50 82 PHE A O 1
ATOM 668 N N . PHE A 1 83 ? 36.375 -7.368 -39.008 1.00 65.31 83 PHE A N 1
ATOM 669 C CA . PHE A 1 83 ? 37.767 -7.528 -38.570 1.00 65.31 83 PHE A CA 1
ATOM 670 C C . PHE A 1 83 ? 38.438 -8.806 -39.099 1.00 65.31 83 PHE A C 1
ATOM 672 O O . PHE A 1 83 ? 39.662 -8.871 -39.153 1.00 65.31 83 PHE A O 1
ATOM 679 N N . SER A 1 84 ? 37.666 -9.802 -39.549 1.00 64.44 84 SER A N 1
ATOM 680 C CA . SER A 1 84 ? 38.199 -11.052 -40.102 1.00 64.44 84 SER A CA 1
ATOM 681 C C . SER A 1 84 ? 38.463 -11.029 -41.621 1.00 64.44 84 SER A C 1
ATOM 683 O O . SER A 1 84 ? 38.797 -12.072 -42.186 1.00 64.44 84 SER A O 1
ATOM 685 N N . THR A 1 85 ? 38.277 -9.902 -42.329 1.00 58.12 85 THR A N 1
ATOM 686 C CA . THR A 1 85 ? 38.387 -9.845 -43.807 1.00 58.12 85 THR A CA 1
ATOM 687 C C . THR A 1 85 ? 39.565 -9.005 -44.334 1.00 58.12 85 THR A C 1
ATOM 689 O O . THR A 1 85 ? 39.895 -7.961 -43.787 1.00 58.12 85 THR A O 1
ATOM 692 N N . ARG A 1 86 ? 40.213 -9.472 -45.424 1.00 56.94 86 ARG A N 1
ATOM 693 C CA . ARG A 1 86 ? 41.389 -8.837 -46.074 1.00 56.94 86 ARG A CA 1
ATOM 694 C C . ARG A 1 86 ? 41.121 -7.398 -46.569 1.00 56.94 86 ARG A C 1
ATOM 696 O O . ARG A 1 86 ? 40.024 -7.078 -47.030 1.00 56.94 86 ARG A O 1
ATOM 703 N N . GLN A 1 87 ? 42.188 -6.589 -46.555 1.00 53.59 87 GLN A N 1
ATOM 704 C CA . GLN A 1 87 ? 42.253 -5.124 -46.714 1.00 53.59 87 GLN A CA 1
ATOM 705 C C . GLN A 1 87 ? 41.426 -4.475 -47.845 1.00 53.59 87 GLN A C 1
ATOM 707 O O . GLN A 1 87 ? 40.872 -3.399 -47.640 1.00 53.59 87 GLN A O 1
ATOM 712 N N . GLU A 1 88 ? 41.257 -5.105 -49.010 1.00 52.84 88 GLU A N 1
ATOM 713 C CA . GLU A 1 88 ? 40.534 -4.495 -50.147 1.00 52.84 88 GLU A CA 1
ATOM 714 C C . GLU A 1 88 ? 39.009 -4.366 -49.946 1.00 52.84 88 GLU A C 1
ATOM 716 O O . GLU A 1 88 ? 38.346 -3.610 -50.657 1.00 52.84 88 GLU A O 1
ATOM 721 N N . ARG A 1 89 ? 38.419 -5.067 -48.964 1.00 54.59 89 ARG A N 1
ATOM 722 C CA . ARG A 1 89 ? 36.985 -4.937 -48.619 1.00 54.59 89 ARG A CA 1
ATOM 723 C C . ARG A 1 89 ? 36.693 -3.890 -47.542 1.00 54.59 89 ARG A C 1
ATOM 725 O O . ARG A 1 89 ? 35.521 -3.603 -47.300 1.00 54.59 89 ARG A O 1
ATOM 732 N N . ILE A 1 90 ? 37.723 -3.303 -46.933 1.00 55.53 90 ILE A N 1
ATOM 733 C CA . ILE A 1 90 ? 37.596 -2.403 -45.777 1.00 55.53 90 ILE A CA 1
ATOM 734 C C . ILE A 1 90 ? 36.790 -1.148 -46.138 1.00 55.53 90 ILE A C 1
ATOM 736 O O . ILE A 1 90 ? 35.830 -0.829 -45.443 1.00 55.53 90 ILE A O 1
ATOM 740 N N . PHE A 1 91 ? 37.084 -0.490 -47.266 1.00 56.53 91 PHE A N 1
ATOM 741 C CA . PHE A 1 91 ? 36.373 0.735 -47.668 1.00 56.53 91 PHE A CA 1
ATOM 742 C C . PHE A 1 91 ? 34.909 0.499 -48.070 1.00 56.53 91 PHE A C 1
ATOM 744 O O . PHE A 1 91 ? 34.046 1.310 -47.746 1.00 56.53 91 PHE A O 1
ATOM 751 N N . LYS A 1 92 ? 34.594 -0.627 -48.728 1.00 60.78 92 LYS A N 1
ATOM 752 C CA . LYS A 1 92 ? 33.211 -0.957 -49.138 1.00 60.78 92 LYS A CA 1
ATOM 753 C C . LYS A 1 92 ? 32.321 -1.377 -47.963 1.00 60.78 92 LYS A C 1
ATOM 755 O O . LYS A 1 92 ? 31.106 -1.227 -48.045 1.00 60.78 92 LYS A O 1
ATOM 760 N N . ASN A 1 93 ? 32.920 -1.866 -46.877 1.00 64.31 93 ASN A N 1
ATOM 761 C CA . ASN A 1 93 ? 32.209 -2.320 -45.682 1.00 64.31 93 ASN A CA 1
ATOM 762 C C . ASN A 1 93 ? 32.262 -1.315 -44.516 1.00 64.31 93 ASN A C 1
ATOM 764 O O . ASN A 1 93 ? 31.698 -1.590 -43.460 1.00 64.31 93 ASN A O 1
ATOM 768 N N . LEU A 1 94 ? 32.882 -0.145 -44.708 1.00 70.56 94 LEU A N 1
ATOM 769 C CA . LEU A 1 94 ? 33.031 0.892 -43.681 1.00 70.56 94 LEU A CA 1
ATOM 770 C C . LEU A 1 94 ? 31.687 1.546 -43.315 1.00 70.56 94 LEU A C 1
ATOM 772 O O . LEU A 1 94 ? 31.424 1.811 -42.147 1.00 70.56 94 LEU A O 1
ATOM 776 N N . LEU A 1 95 ? 30.812 1.737 -44.308 1.00 71.44 95 LEU A N 1
ATOM 777 C CA . LEU A 1 95 ? 29.467 2.302 -44.135 1.00 71.44 95 LEU A CA 1
ATOM 778 C C . LEU A 1 95 ? 28.512 1.329 -43.402 1.00 71.44 95 LEU A C 1
ATOM 780 O O . LEU A 1 95 ? 27.883 1.731 -42.429 1.00 71.44 95 LEU A O 1
ATOM 784 N N . PRO A 1 96 ? 28.437 0.032 -43.767 1.00 71.00 96 PRO A N 1
ATOM 785 C CA . PRO A 1 96 ? 27.729 -0.964 -42.955 1.00 71.00 96 PRO A CA 1
ATOM 786 C C . PRO A 1 96 ? 28.289 -1.112 -41.531 1.00 71.00 96 PRO A C 1
ATOM 788 O O . PRO A 1 96 ? 27.522 -1.242 -40.578 1.00 71.00 96 PRO A O 1
ATOM 791 N N . LEU A 1 97 ? 29.618 -1.065 -41.367 1.00 74.69 97 LEU A N 1
ATOM 792 C CA . LEU A 1 97 ? 30.259 -1.130 -40.052 1.00 74.69 97 LEU A CA 1
ATOM 793 C C . LEU A 1 97 ? 29.851 0.056 -39.171 1.00 74.69 97 LEU A C 1
ATOM 795 O O . LEU A 1 97 ? 29.492 -0.152 -38.010 1.00 74.69 97 LEU A O 1
ATOM 799 N N . SER A 1 98 ? 29.880 1.281 -39.706 1.00 76.44 98 SER A N 1
ATOM 800 C CA . SER A 1 98 ? 29.515 2.478 -38.947 1.00 76.44 98 SER A CA 1
ATOM 801 C C . SER A 1 98 ? 28.043 2.453 -38.538 1.00 76.44 98 SER A C 1
ATOM 803 O O . SER A 1 98 ? 27.747 2.715 -37.376 1.00 76.44 98 SER A O 1
ATOM 805 N N . VAL A 1 99 ? 27.136 2.036 -39.430 1.00 79.94 99 VAL A N 1
ATOM 806 C CA . VAL A 1 99 ? 25.701 1.877 -39.125 1.00 79.94 99 VAL A CA 1
ATOM 807 C C . VAL A 1 99 ? 25.471 0.864 -37.998 1.00 79.94 99 VAL A C 1
ATOM 809 O O . VAL A 1 99 ? 24.739 1.155 -37.054 1.00 79.94 99 VAL A O 1
ATOM 812 N N . ASN A 1 100 ? 26.122 -0.301 -38.047 1.00 80.12 100 ASN A N 1
ATOM 813 C CA . ASN A 1 100 ? 25.978 -1.328 -37.010 1.00 80.12 100 ASN A CA 1
ATOM 814 C C . ASN A 1 100 ? 26.597 -0.918 -35.669 1.00 80.12 100 ASN A C 1
ATOM 816 O O . ASN A 1 100 ? 26.017 -1.178 -34.616 1.00 80.12 100 ASN A O 1
ATOM 820 N N . THR A 1 101 ? 27.753 -0.253 -35.703 1.00 81.62 101 THR A N 1
ATOM 821 C CA . THR A 1 101 ? 28.429 0.240 -34.494 1.00 81.62 101 THR A CA 1
ATOM 822 C C . THR A 1 101 ? 27.610 1.341 -33.824 1.00 81.62 101 THR A C 1
ATOM 824 O O . THR A 1 101 ? 27.403 1.302 -32.613 1.00 81.62 101 THR A O 1
ATOM 827 N N . LEU A 1 102 ? 27.075 2.283 -34.611 1.00 86.00 102 LEU A N 1
ATOM 828 C CA . LEU A 1 102 ? 26.181 3.332 -34.121 1.00 86.00 102 LEU A CA 1
ATOM 829 C C . LEU A 1 102 ? 24.898 2.747 -33.532 1.00 86.00 102 LEU A C 1
ATOM 831 O O . LEU A 1 102 ? 24.480 3.175 -32.461 1.00 86.00 102 LEU A O 1
ATOM 835 N N . ALA A 1 103 ? 24.293 1.750 -34.181 1.00 83.38 103 ALA A N 1
ATOM 836 C CA . ALA A 1 103 ? 23.093 1.101 -33.663 1.00 83.38 103 ALA A CA 1
ATOM 837 C C . ALA A 1 103 ? 23.348 0.363 -32.344 1.00 83.38 103 ALA A C 1
ATOM 839 O O . ALA A 1 103 ? 22.526 0.450 -31.430 1.00 83.38 103 ALA A O 1
ATOM 840 N N . LEU A 1 104 ? 24.496 -0.309 -32.207 1.00 83.25 104 LEU A N 1
ATOM 841 C CA . LEU A 1 104 ? 24.883 -0.964 -30.958 1.00 83.25 104 LEU A CA 1
ATOM 842 C C . LEU A 1 104 ? 25.092 0.062 -29.833 1.00 83.25 104 LEU A C 1
ATOM 844 O O . LEU A 1 104 ? 24.520 -0.090 -28.755 1.00 83.25 104 LEU A O 1
ATOM 848 N N . LEU A 1 105 ? 25.850 1.133 -30.093 1.00 87.31 105 LEU A N 1
ATOM 849 C CA . LEU A 1 105 ? 26.095 2.208 -29.123 1.00 87.31 105 LEU A CA 1
ATOM 850 C C . LEU A 1 105 ? 24.809 2.935 -28.720 1.00 87.31 105 LEU A C 1
ATOM 852 O O . LEU A 1 105 ? 24.596 3.190 -27.533 1.00 87.31 105 LEU A O 1
ATOM 856 N N . LEU A 1 106 ? 23.932 3.229 -29.684 1.00 88.44 106 LEU A N 1
ATOM 857 C CA . LEU A 1 106 ? 22.626 3.828 -29.427 1.00 88.44 106 LEU A CA 1
ATOM 858 C C . LEU A 1 106 ? 21.774 2.902 -28.556 1.00 88.44 106 LEU A C 1
ATOM 860 O O . LEU A 1 106 ? 21.172 3.364 -27.595 1.00 88.44 106 LEU A O 1
ATOM 864 N N . SER A 1 107 ? 21.762 1.599 -28.841 1.00 84.25 107 SER A N 1
ATOM 865 C CA . SER A 1 107 ? 20.993 0.621 -28.064 1.00 84.25 107 SER A CA 1
ATOM 866 C C . SER A 1 107 ? 21.476 0.539 -26.618 1.00 84.25 107 SER A C 1
ATOM 868 O O . SER A 1 107 ? 20.661 0.609 -25.702 1.00 84.25 107 SER A O 1
ATOM 870 N N . LEU A 1 108 ? 22.793 0.459 -26.396 1.00 85.25 108 LEU A N 1
ATOM 871 C CA . LEU A 1 108 ? 23.374 0.452 -25.049 1.00 85.25 108 LEU A CA 1
ATOM 872 C C . LEU A 1 108 ? 23.083 1.759 -24.298 1.00 85.25 108 LEU A C 1
ATOM 874 O O . LEU A 1 108 ? 22.677 1.721 -23.138 1.00 85.25 108 LEU A O 1
ATOM 878 N N . THR A 1 109 ? 23.219 2.904 -24.974 1.00 87.75 109 THR A N 1
ATOM 879 C CA . THR A 1 109 ? 22.888 4.219 -24.404 1.00 87.75 109 THR A CA 1
ATOM 880 C C . THR A 1 109 ? 21.409 4.303 -24.033 1.00 87.75 109 THR A C 1
ATOM 882 O O . THR A 1 109 ? 21.082 4.730 -22.931 1.00 87.75 109 THR A O 1
ATOM 885 N N . LEU A 1 110 ? 20.505 3.855 -24.909 1.00 86.38 110 LEU A N 1
ATOM 886 C CA . LEU A 1 110 ? 19.067 3.853 -24.642 1.00 86.38 110 LEU A CA 1
ATOM 887 C C . LEU A 1 110 ? 18.715 2.935 -23.475 1.00 86.38 110 LEU A C 1
ATOM 889 O O . LEU A 1 110 ? 17.947 3.358 -22.614 1.00 86.38 110 LEU A O 1
ATOM 893 N N . ILE A 1 111 ? 19.293 1.731 -23.401 1.00 83.56 111 ILE A N 1
ATOM 894 C CA . ILE A 1 111 ? 19.115 0.825 -22.256 1.00 83.56 111 ILE A CA 1
ATOM 895 C C . ILE A 1 111 ? 19.537 1.531 -20.972 1.00 83.56 111 ILE A C 1
ATOM 897 O O . ILE A 1 111 ? 18.757 1.581 -20.023 1.00 83.56 111 ILE A O 1
ATOM 901 N N . PHE A 1 112 ? 20.734 2.117 -20.950 1.00 86.88 112 PHE A N 1
ATOM 902 C CA . PHE A 1 112 ? 21.255 2.790 -19.767 1.00 86.88 112 PHE A CA 1
ATOM 903 C C . PHE A 1 112 ? 20.392 3.990 -19.357 1.00 86.88 112 PHE A C 1
ATOM 905 O O . PHE A 1 112 ? 19.922 4.040 -18.223 1.00 86.88 112 PHE A O 1
ATOM 912 N N . VAL A 1 113 ? 20.127 4.925 -20.275 1.00 88.38 113 VAL A N 1
ATOM 913 C CA . VAL A 1 113 ? 19.399 6.172 -19.992 1.00 88.38 113 VAL A CA 1
ATOM 914 C C . VAL A 1 113 ? 17.961 5.896 -19.564 1.00 88.38 113 VAL A C 1
ATOM 916 O O . VAL A 1 113 ? 17.513 6.448 -18.565 1.00 88.38 113 VAL A O 1
ATOM 919 N N . THR A 1 114 ? 17.235 5.025 -20.268 1.00 84.31 114 THR A N 1
ATOM 920 C CA . THR A 1 114 ? 15.838 4.719 -19.905 1.00 84.31 114 THR A CA 1
ATOM 921 C C . THR A 1 114 ? 15.745 3.924 -18.607 1.00 84.31 114 THR A C 1
ATOM 923 O O . THR A 1 114 ? 14.838 4.172 -17.817 1.00 84.31 114 THR A O 1
ATOM 926 N N . THR A 1 115 ? 16.701 3.031 -18.328 1.00 83.56 115 THR A N 1
ATOM 927 C CA . THR A 1 115 ? 16.761 2.322 -17.041 1.00 83.56 115 THR A CA 1
ATOM 928 C C . THR A 1 115 ? 17.099 3.282 -15.902 1.00 83.56 115 THR A C 1
ATOM 930 O O . THR A 1 115 ? 16.464 3.228 -14.853 1.00 83.56 115 THR A O 1
ATOM 933 N N . ALA A 1 116 ? 18.058 4.193 -16.099 1.00 86.00 116 ALA A N 1
ATOM 934 C CA . ALA A 1 116 ? 18.402 5.219 -15.119 1.00 86.00 116 ALA A CA 1
ATOM 935 C C . ALA A 1 116 ? 17.215 6.156 -14.851 1.00 86.00 116 ALA A C 1
ATOM 937 O O . ALA A 1 116 ? 16.891 6.419 -13.696 1.00 86.00 116 ALA A O 1
ATOM 938 N N . TRP A 1 117 ? 16.522 6.592 -15.906 1.00 86.94 117 TRP A N 1
ATOM 939 C CA . TRP A 1 117 ? 15.354 7.463 -15.809 1.00 86.94 117 TRP A CA 1
ATOM 940 C C . TRP A 1 117 ? 14.173 6.785 -15.104 1.00 86.94 117 TRP A C 1
ATOM 942 O O . TRP A 1 117 ? 13.615 7.358 -14.171 1.00 86.94 117 TRP A O 1
ATOM 952 N N . ALA A 1 118 ? 13.860 5.534 -15.454 1.00 84.38 118 ALA A N 1
ATOM 953 C CA . ALA A 1 118 ? 12.831 4.737 -14.779 1.00 84.38 118 ALA A CA 1
ATOM 954 C C . ALA A 1 118 ? 13.158 4.458 -13.299 1.00 84.38 118 ALA A C 1
ATOM 956 O O . ALA A 1 118 ? 12.266 4.174 -12.503 1.00 84.38 118 ALA A O 1
ATOM 957 N N . ASN A 1 119 ? 14.435 4.562 -12.921 1.00 85.12 119 ASN A N 1
ATOM 958 C CA . ASN A 1 119 ? 14.905 4.454 -11.545 1.00 85.12 119 ASN A CA 1
ATOM 959 C C . ASN A 1 119 ? 14.995 5.813 -10.834 1.00 85.12 119 ASN A C 1
ATOM 961 O O . ASN A 1 119 ? 15.526 5.881 -9.728 1.00 85.12 119 ASN A O 1
ATOM 965 N N . THR A 1 120 ? 14.512 6.910 -11.409 1.00 88.62 120 THR A N 1
ATOM 966 C CA . THR A 1 120 ? 14.388 8.177 -10.671 1.00 88.62 120 THR A CA 1
ATOM 967 C C . THR A 1 120 ? 13.179 8.136 -9.735 1.00 88.62 120 THR A C 1
ATOM 969 O O . THR A 1 120 ? 12.209 7.427 -9.994 1.00 88.62 120 THR A O 1
ATOM 972 N N . THR A 1 121 ? 13.219 8.886 -8.629 1.00 89.56 121 THR A N 1
ATOM 973 C CA . THR A 1 121 ? 12.103 8.930 -7.663 1.00 89.56 121 THR A CA 1
ATOM 974 C C . THR A 1 121 ? 10.770 9.313 -8.322 1.00 89.56 121 THR A C 1
ATOM 976 O O . THR A 1 121 ? 9.795 8.598 -8.093 1.00 89.56 121 THR A O 1
ATOM 979 N N . PRO A 1 122 ? 10.695 10.350 -9.182 1.00 89.44 122 PRO A N 1
ATOM 980 C CA . PRO A 1 122 ? 9.436 10.724 -9.824 1.00 89.44 122 PRO A CA 1
ATOM 981 C C . PRO A 1 122 ? 8.845 9.610 -10.698 1.00 89.44 122 PRO A C 1
ATOM 983 O O . PRO A 1 122 ? 7.646 9.343 -10.626 1.00 89.44 122 PRO A O 1
ATOM 986 N N . GLU A 1 123 ? 9.671 8.918 -11.491 1.00 88.06 123 GLU A N 1
ATOM 987 C CA . GLU A 1 123 ? 9.181 7.830 -12.347 1.00 88.06 123 GLU A CA 1
ATOM 988 C C . GLU A 1 123 ? 8.793 6.586 -11.538 1.00 88.06 123 GLU A C 1
ATOM 990 O O . GLU A 1 123 ? 7.803 5.934 -11.871 1.00 88.06 123 GLU A O 1
ATOM 995 N N . LEU A 1 124 ? 9.478 6.293 -10.424 1.00 88.94 124 LEU A N 1
ATOM 996 C CA . LEU A 1 124 ? 9.048 5.231 -9.510 1.00 88.94 124 LEU A CA 1
ATOM 997 C C . LEU A 1 124 ? 7.672 5.532 -8.905 1.00 88.94 124 LEU A C 1
ATOM 999 O O . LEU A 1 124 ? 6.801 4.662 -8.945 1.00 88.94 124 LEU A O 1
ATOM 1003 N N . ILE A 1 125 ? 7.440 6.758 -8.421 1.00 89.69 125 ILE A N 1
ATOM 1004 C CA . ILE A 1 125 ? 6.137 7.178 -7.877 1.00 89.69 125 ILE A CA 1
ATOM 1005 C C . ILE A 1 125 ? 5.051 7.056 -8.951 1.00 89.69 125 ILE A C 1
ATOM 1007 O O . ILE A 1 125 ? 4.010 6.439 -8.729 1.00 89.69 125 ILE A O 1
ATOM 1011 N N . LYS A 1 126 ? 5.313 7.570 -10.155 1.00 86.62 126 LYS A N 1
ATOM 1012 C CA . LYS A 1 126 ? 4.390 7.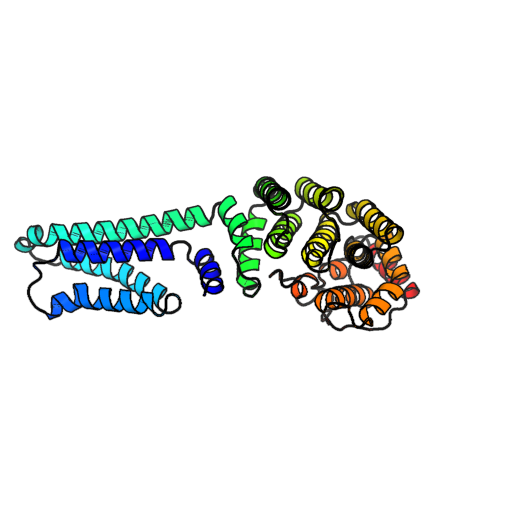483 -11.293 1.00 86.62 126 LYS A CA 1
ATOM 1013 C C . LYS A 1 126 ? 4.069 6.036 -11.676 1.00 86.62 126 LYS A C 1
ATOM 1015 O O . LYS A 1 126 ? 2.915 5.713 -11.965 1.00 86.62 126 LYS A O 1
ATOM 1020 N N . SER A 1 127 ? 5.060 5.145 -11.630 1.00 86.19 127 SER A N 1
ATOM 1021 C CA . SER A 1 127 ? 4.877 3.728 -11.954 1.00 86.19 127 SER A CA 1
ATOM 1022 C C . SER A 1 127 ? 3.891 3.021 -11.015 1.00 86.19 127 SER A C 1
ATOM 1024 O O . SER A 1 127 ? 3.163 2.128 -11.459 1.00 86.19 127 SER A O 1
ATOM 1026 N N . LEU A 1 128 ? 3.772 3.465 -9.753 1.00 85.50 128 LEU A N 1
ATOM 1027 C CA . LEU A 1 128 ? 2.807 2.911 -8.798 1.00 85.50 128 LEU A CA 1
ATOM 1028 C C . LEU A 1 128 ? 1.361 3.069 -9.275 1.00 85.50 128 LEU A C 1
ATOM 1030 O O . LEU A 1 128 ? 0.535 2.219 -8.952 1.00 85.50 128 LEU A O 1
ATOM 1034 N N . GLY A 1 129 ? 1.040 4.103 -10.056 1.00 78.56 129 GLY A N 1
ATOM 1035 C CA . GLY A 1 129 ? -0.291 4.281 -10.644 1.00 78.56 129 GLY A CA 1
ATOM 1036 C C . GLY A 1 129 ? -0.521 3.477 -11.925 1.00 78.56 129 GLY A C 1
ATOM 1037 O O . GLY A 1 129 ? -1.656 3.106 -12.218 1.00 78.56 129 GLY A O 1
ATOM 1038 N N . GLY A 1 130 ? 0.543 3.169 -12.673 1.00 78.00 130 GLY A N 1
ATOM 1039 C CA . GLY A 1 130 ? 0.457 2.474 -13.962 1.00 78.00 130 GLY A CA 1
ATOM 1040 C C . GLY A 1 130 ? 0.268 0.958 -13.851 1.00 78.00 130 GLY A C 1
ATOM 1041 O O . GLY A 1 130 ? -0.299 0.331 -14.748 1.00 78.00 130 GLY A O 1
ATOM 1042 N N . ILE A 1 131 ? 0.715 0.336 -12.757 1.00 81.50 131 ILE A N 1
ATOM 1043 C CA . ILE A 1 131 ? 0.696 -1.129 -12.620 1.00 81.50 131 ILE A CA 1
ATOM 1044 C C . ILE A 1 131 ? -0.717 -1.623 -12.302 1.00 81.50 131 ILE A C 1
ATOM 1046 O O . ILE A 1 131 ? -1.341 -1.214 -11.321 1.00 81.50 131 ILE A O 1
ATOM 1050 N N . SER A 1 132 ? -1.219 -2.574 -13.087 1.00 78.50 132 SER A N 1
ATOM 1051 C CA . SER A 1 132 ? -2.512 -3.191 -12.796 1.00 78.50 132 SER A CA 1
ATOM 1052 C C . SER A 1 132 ? -2.469 -3.973 -11.468 1.00 78.50 132 SER A C 1
ATOM 1054 O O . SER A 1 132 ? -1.502 -4.695 -11.209 1.00 78.50 132 SER A O 1
ATOM 1056 N N . PRO A 1 133 ? -3.509 -3.880 -10.615 1.00 74.19 133 PRO A N 1
ATOM 1057 C CA . PRO A 1 133 ? -3.554 -4.592 -9.334 1.00 74.19 133 PRO A CA 1
ATOM 1058 C C . PRO A 1 133 ? -3.521 -6.121 -9.456 1.00 74.19 133 PRO A C 1
ATOM 1060 O O . PRO A 1 133 ? -3.188 -6.799 -8.487 1.00 74.19 133 PRO A O 1
ATOM 1063 N N . PHE A 1 134 ? -3.798 -6.667 -10.643 1.00 77.69 134 PHE A N 1
ATOM 1064 C CA . PHE A 1 134 ? -3.686 -8.099 -10.931 1.00 77.69 134 PHE A CA 1
ATOM 1065 C C . PHE A 1 134 ? -2.230 -8.599 -11.009 1.00 77.69 134 PHE A C 1
ATOM 1067 O O . PHE A 1 134 ? -2.007 -9.803 -11.109 1.00 77.69 134 PHE A O 1
ATOM 1074 N N . TYR A 1 135 ? -1.237 -7.706 -10.902 1.00 78.12 135 TYR A N 1
ATOM 1075 C CA . TYR A 1 135 ? 0.189 -8.045 -10.818 1.00 78.12 135 TYR A CA 1
ATOM 1076 C C . TYR A 1 135 ? 0.786 -7.660 -9.453 1.00 78.12 135 TYR A C 1
ATOM 1078 O O . TYR A 1 135 ? 1.720 -6.854 -9.385 1.00 78.12 135 TYR A O 1
ATOM 1086 N N . PRO A 1 136 ? 0.291 -8.244 -8.344 1.00 77.88 136 PRO A N 1
ATOM 1087 C CA . PRO A 1 136 ? 0.658 -7.830 -6.989 1.00 77.88 136 PRO A CA 1
ATOM 1088 C C . PRO A 1 136 ? 2.152 -8.003 -6.689 1.00 77.88 136 PRO A C 1
ATOM 1090 O O . PRO A 1 136 ? 2.719 -7.225 -5.935 1.00 77.88 136 PRO A O 1
ATOM 1093 N N . ALA A 1 137 ? 2.827 -8.971 -7.319 1.00 79.88 137 ALA A N 1
ATOM 1094 C CA . ALA A 1 137 ? 4.275 -9.129 -7.177 1.00 79.88 137 ALA A CA 1
ATOM 1095 C C . ALA A 1 137 ? 5.057 -7.931 -7.750 1.00 79.88 137 ALA A C 1
ATOM 1097 O O . ALA A 1 137 ? 6.053 -7.510 -7.174 1.00 79.88 137 ALA A O 1
ATOM 1098 N N . THR A 1 138 ? 4.599 -7.360 -8.870 1.00 82.88 138 THR A N 1
ATOM 1099 C CA . THR A 1 138 ? 5.231 -6.181 -9.486 1.00 82.88 138 THR A CA 1
ATOM 1100 C C . THR A 1 138 ? 4.918 -4.911 -8.705 1.00 82.88 138 THR A C 1
ATOM 1102 O O . THR A 1 138 ? 5.809 -4.088 -8.523 1.00 82.88 138 THR A O 1
ATOM 1105 N N . VAL A 1 139 ? 3.692 -4.778 -8.189 1.00 85.31 139 VAL A N 1
ATOM 1106 C CA . VAL A 1 139 ? 3.328 -3.685 -7.273 1.00 85.31 139 VAL A CA 1
ATOM 1107 C C . VAL A 1 139 ? 4.208 -3.721 -6.026 1.00 85.31 139 VAL A C 1
ATOM 1109 O O . VAL A 1 139 ? 4.852 -2.725 -5.714 1.00 85.31 139 VAL A O 1
ATOM 1112 N N . HIS A 1 140 ? 4.293 -4.876 -5.361 1.00 84.44 140 HIS A N 1
ATOM 1113 C CA . HIS A 1 140 ? 5.094 -5.043 -4.151 1.00 84.44 140 HIS A CA 1
ATOM 1114 C C . HIS A 1 140 ? 6.571 -4.718 -4.398 1.00 84.44 140 HIS A C 1
ATOM 1116 O O . HIS A 1 140 ? 7.144 -3.930 -3.660 1.00 84.44 140 HIS A O 1
ATOM 1122 N N . GLN A 1 141 ? 7.158 -5.213 -5.493 1.00 84.94 141 GLN A N 1
ATOM 1123 C CA . GLN A 1 141 ? 8.537 -4.880 -5.855 1.00 84.94 141 GLN A CA 1
ATOM 1124 C C . GLN A 1 141 ? 8.762 -3.364 -5.981 1.00 84.94 141 GLN A C 1
ATOM 1126 O O . GLN A 1 141 ? 9.790 -2.864 -5.536 1.00 84.94 141 GLN A O 1
ATOM 1131 N N . GLN A 1 142 ? 7.832 -2.624 -6.590 1.00 88.25 142 GLN A N 1
ATOM 1132 C CA . GLN A 1 142 ? 7.973 -1.172 -6.736 1.00 88.25 142 GLN A CA 1
ATOM 1133 C C . GLN A 1 142 ? 7.787 -0.427 -5.416 1.00 88.25 142 GLN A C 1
ATOM 1135 O O . GLN A 1 142 ? 8.559 0.484 -5.132 1.00 88.25 142 GLN A O 1
ATOM 1140 N N . ILE A 1 143 ? 6.832 -0.859 -4.589 1.00 88.81 143 ILE A N 1
ATOM 1141 C CA . ILE A 1 143 ? 6.652 -0.339 -3.229 1.00 88.81 143 ILE A CA 1
ATOM 1142 C C . ILE A 1 143 ? 7.941 -0.517 -2.429 1.00 88.81 143 ILE A C 1
ATOM 1144 O O . ILE A 1 143 ? 8.479 0.467 -1.939 1.00 88.81 143 ILE A O 1
ATOM 1148 N N . THR A 1 144 ? 8.496 -1.731 -2.382 1.00 87.88 144 THR A N 1
ATOM 1149 C CA . THR A 1 144 ? 9.746 -2.019 -1.666 1.00 87.88 144 THR A CA 1
ATOM 1150 C C . THR A 1 144 ? 10.892 -1.139 -2.158 1.00 87.88 144 THR A C 1
ATOM 1152 O O . THR A 1 144 ? 11.612 -0.559 -1.352 1.00 87.88 144 THR A O 1
ATOM 1155 N N . ARG A 1 145 ? 11.051 -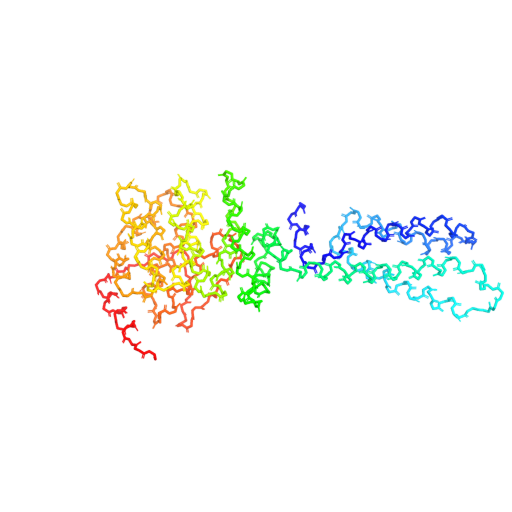0.985 -3.479 1.00 88.94 145 ARG A N 1
ATOM 1156 C CA . ARG A 1 145 ? 12.112 -0.147 -4.061 1.00 88.94 145 ARG A CA 1
ATOM 1157 C C . ARG A 1 145 ? 11.968 1.329 -3.713 1.00 88.94 145 ARG A C 1
ATOM 1159 O O . ARG A 1 145 ? 12.985 2.004 -3.577 1.00 88.94 145 ARG A O 1
ATOM 1166 N N . LEU A 1 146 ? 10.738 1.835 -3.636 1.00 91.00 146 LEU A N 1
ATOM 1167 C CA . LEU A 1 146 ? 10.487 3.219 -3.259 1.00 91.00 146 LEU A CA 1
ATOM 1168 C C . LEU A 1 146 ? 10.712 3.412 -1.755 1.00 91.00 146 LEU A C 1
ATOM 1170 O O . LEU A 1 146 ? 11.462 4.304 -1.378 1.00 91.00 146 LEU A O 1
ATOM 1174 N N . SER A 1 147 ? 10.157 2.536 -0.916 1.00 89.00 147 SER A N 1
ATOM 1175 C CA . SER A 1 147 ? 10.294 2.599 0.543 1.00 89.00 147 SER A CA 1
ATOM 1176 C C . SER A 1 147 ? 11.745 2.448 1.014 1.00 89.00 147 SER A C 1
ATOM 1178 O O . SER A 1 147 ? 12.166 3.144 1.931 1.00 89.00 147 SER A O 1
ATOM 1180 N N . GLN A 1 148 ? 12.558 1.630 0.336 1.00 90.31 148 GLN A N 1
ATOM 1181 C CA . GLN A 1 148 ? 13.995 1.483 0.622 1.00 90.31 148 GLN A CA 1
ATOM 1182 C C . GLN A 1 148 ? 14.818 2.761 0.401 1.00 90.31 148 GLN A C 1
ATOM 1184 O O . GLN A 1 148 ? 15.952 2.833 0.867 1.00 90.31 148 GLN A O 1
ATOM 1189 N N . ARG A 1 149 ? 14.281 3.774 -0.295 1.00 90.19 149 ARG A N 1
ATOM 1190 C CA . ARG A 1 149 ? 14.938 5.088 -0.421 1.00 90.19 149 ARG A CA 1
ATOM 1191 C C . ARG A 1 149 ? 14.804 5.943 0.837 1.00 90.19 149 ARG A C 1
ATOM 1193 O O . ARG A 1 149 ? 15.499 6.945 0.953 1.00 90.19 149 ARG A O 1
ATOM 1200 N N . GLY A 1 150 ? 13.939 5.550 1.771 1.00 89.75 150 GLY A N 1
ATOM 1201 C CA . GLY A 1 150 ? 13.823 6.186 3.075 1.00 89.75 150 GLY A CA 1
ATOM 1202 C C . GLY A 1 150 ? 13.235 7.606 3.026 1.00 89.75 150 GLY A C 1
ATOM 1203 O O . GLY A 1 150 ? 12.406 7.906 2.166 1.00 89.75 150 GLY A O 1
ATOM 1204 N N . PRO A 1 151 ? 13.633 8.496 3.952 1.00 90.19 151 PRO A N 1
ATOM 1205 C CA . PRO A 1 151 ? 12.981 9.795 4.152 1.00 90.19 151 PRO A CA 1
ATOM 1206 C C . PRO A 1 151 ? 13.005 10.741 2.942 1.00 90.19 151 PRO A C 1
ATOM 1208 O O . PRO A 1 151 ? 12.096 11.550 2.779 1.00 90.19 151 PRO A O 1
ATOM 1211 N N . GLU A 1 152 ? 14.006 10.635 2.062 1.00 89.88 152 GLU A N 1
ATOM 1212 C CA . GLU A 1 152 ? 14.180 11.534 0.907 1.00 89.88 152 GLU A CA 1
ATOM 1213 C C . GLU A 1 152 ? 13.010 11.489 -0.084 1.00 89.88 152 GLU A C 1
ATOM 1215 O O . GLU A 1 152 ? 12.777 12.441 -0.831 1.00 89.88 152 GLU A O 1
ATOM 1220 N N . VAL A 1 153 ? 12.262 10.383 -0.105 1.00 92.94 153 VAL A N 1
ATOM 1221 C CA . VAL A 1 153 ? 11.112 10.223 -0.997 1.00 92.94 153 VAL A CA 1
ATOM 1222 C C . VAL A 1 153 ? 9.783 10.626 -0.363 1.00 92.94 153 VAL A C 1
ATOM 1224 O O . VAL A 1 153 ? 8.795 10.681 -1.087 1.00 92.94 153 VAL A O 1
ATOM 1227 N N . VAL A 1 154 ? 9.738 10.965 0.932 1.00 93.62 154 VAL A N 1
ATOM 1228 C CA . VAL A 1 154 ? 8.491 11.359 1.615 1.00 93.62 154 VAL A CA 1
ATOM 1229 C C . VAL A 1 154 ? 7.912 12.623 0.989 1.00 93.62 154 VAL A C 1
ATOM 1231 O O . VAL A 1 154 ? 6.783 12.587 0.520 1.00 93.62 154 VAL A O 1
ATOM 1234 N N . THR A 1 155 ? 8.691 13.702 0.879 1.00 93.25 155 THR A N 1
ATOM 1235 C CA . THR A 1 155 ? 8.232 14.963 0.268 1.00 93.25 155 THR A CA 1
ATOM 1236 C C . THR A 1 155 ? 7.669 14.783 -1.149 1.00 93.25 155 THR A C 1
ATOM 1238 O O . THR A 1 155 ? 6.498 15.097 -1.352 1.00 93.25 155 THR A O 1
ATOM 1241 N N . PRO A 1 156 ? 8.407 14.220 -2.132 1.00 93.69 156 PRO A N 1
ATOM 1242 C CA . PRO A 1 156 ? 7.863 14.068 -3.484 1.00 93.69 156 PRO A CA 1
ATOM 1243 C C . PRO A 1 156 ? 6.655 13.117 -3.545 1.00 93.69 156 PRO A C 1
ATOM 1245 O O . PRO A 1 156 ? 5.804 13.258 -4.427 1.00 93.69 156 PRO A O 1
ATOM 1248 N N . LEU A 1 157 ? 6.560 12.150 -2.627 1.00 93.75 157 LEU A N 1
ATOM 1249 C CA . LEU A 1 157 ? 5.417 11.248 -2.515 1.00 93.75 157 LEU A CA 1
ATOM 1250 C C . LEU A 1 157 ? 4.183 11.971 -1.963 1.00 93.75 157 LEU A C 1
ATOM 1252 O O . LEU A 1 157 ? 3.110 11.854 -2.553 1.00 93.75 157 LEU A O 1
ATOM 1256 N N . SER A 1 158 ? 4.347 12.756 -0.896 1.00 92.31 158 SER A N 1
ATOM 1257 C CA . SER A 1 158 ? 3.311 13.610 -0.311 1.00 92.31 158 SER A CA 1
ATOM 1258 C C . SER A 1 158 ? 2.803 14.643 -1.316 1.00 92.31 158 SER A C 1
ATOM 1260 O O . SER A 1 158 ? 1.594 14.761 -1.497 1.00 92.31 158 SER A O 1
ATOM 1262 N N . ASP A 1 159 ? 3.699 15.313 -2.046 1.00 91.56 159 ASP A N 1
ATOM 1263 C CA . ASP A 1 159 ? 3.337 16.302 -3.071 1.00 91.56 159 ASP A CA 1
ATOM 1264 C C . ASP A 1 159 ? 2.527 15.665 -4.207 1.00 91.56 159 ASP A C 1
ATOM 1266 O O . ASP A 1 159 ? 1.516 16.206 -4.662 1.00 91.56 159 ASP A O 1
ATOM 1270 N N . THR A 1 160 ? 2.939 14.477 -4.661 1.00 90.81 160 THR A N 1
ATOM 1271 C CA . THR A 1 160 ? 2.218 13.744 -5.711 1.00 90.81 160 THR A CA 1
ATOM 1272 C C . THR A 1 160 ? 0.845 13.278 -5.225 1.00 90.81 160 THR A C 1
ATOM 1274 O O . THR A 1 160 ? -0.135 13.326 -5.972 1.00 90.81 160 THR A O 1
ATOM 1277 N N . LEU A 1 161 ? 0.760 12.836 -3.970 1.00 89.75 161 LEU A N 1
ATOM 1278 C CA . LEU A 1 161 ? -0.482 12.410 -3.341 1.00 89.75 161 LEU A CA 1
ATOM 1279 C C . LEU A 1 161 ? -1.454 13.587 -3.167 1.00 89.75 161 LEU A C 1
ATOM 1281 O O . LEU A 1 161 ? -2.610 13.471 -3.568 1.00 89.75 161 LEU A O 1
ATOM 1285 N N . ALA A 1 162 ? -0.979 14.737 -2.685 1.00 87.62 162 ALA A N 1
ATOM 1286 C CA . ALA A 1 162 ? -1.753 15.974 -2.591 1.00 87.62 162 ALA A CA 1
ATOM 1287 C C . ALA A 1 162 ? -2.269 16.431 -3.965 1.00 87.62 162 ALA A C 1
ATOM 1289 O O . ALA A 1 162 ? -3.464 16.685 -4.133 1.00 87.62 162 ALA A O 1
ATOM 1290 N N . ALA A 1 163 ? -1.403 16.427 -4.985 1.00 85.88 163 ALA A N 1
ATOM 1291 C CA . ALA A 1 163 ? -1.780 16.798 -6.347 1.00 85.88 163 ALA A CA 1
ATOM 1292 C C . ALA A 1 163 ? -2.884 15.898 -6.932 1.00 85.88 163 ALA A C 1
ATOM 1294 O O . ALA A 1 163 ? -3.690 16.366 -7.739 1.00 85.88 163 ALA A O 1
ATOM 1295 N N . ASN A 1 164 ? -2.960 14.623 -6.534 1.00 83.44 164 ASN A N 1
ATOM 1296 C CA . ASN A 1 164 ? -4.044 13.738 -6.967 1.00 83.44 164 ASN A CA 1
ATOM 1297 C C . ASN A 1 164 ? -5.409 14.154 -6.407 1.00 83.44 164 ASN A C 1
ATOM 1299 O O . ASN A 1 164 ? -6.409 13.973 -7.099 1.00 83.44 164 ASN A O 1
ATOM 1303 N N . PHE A 1 165 ? -5.460 14.721 -5.200 1.00 83.31 165 PHE A N 1
ATOM 1304 C CA . PHE A 1 165 ? -6.705 15.218 -4.606 1.00 83.31 165 PHE A CA 1
ATOM 1305 C C . PHE A 1 165 ? -7.171 16.539 -5.223 1.00 83.31 165 PHE A C 1
ATOM 1307 O O . PHE A 1 165 ? -8.366 16.817 -5.242 1.00 83.31 165 PHE A O 1
ATOM 1314 N N . GLU A 1 166 ? -6.246 17.352 -5.732 1.00 80.31 166 GLU A N 1
ATOM 1315 C CA . GLU A 1 166 ? -6.565 18.650 -6.340 1.00 80.31 166 GLU A CA 1
ATOM 1316 C C . GLU A 1 166 ? -6.949 18.536 -7.817 1.00 80.31 166 GLU A C 1
ATOM 1318 O O . GLU A 1 166 ? -7.817 19.263 -8.295 1.00 80.31 166 GLU A O 1
ATOM 1323 N N . ARG A 1 167 ? -6.298 17.631 -8.558 1.00 69.81 167 ARG A N 1
ATOM 1324 C CA . ARG A 1 167 ? -6.462 17.530 -10.017 1.00 69.81 167 ARG A CA 1
ATOM 1325 C C . ARG A 1 167 ? -7.679 16.733 -10.458 1.00 69.81 167 ARG A C 1
ATOM 1327 O O . ARG A 1 167 ? -8.144 16.940 -11.577 1.00 69.81 167 ARG A O 1
ATOM 1334 N N . TYR A 1 168 ? -8.153 15.797 -9.642 1.00 65.31 168 TYR A N 1
ATOM 1335 C CA . TYR A 1 168 ? -9.179 14.846 -10.055 1.00 65.31 168 TYR A CA 1
ATOM 1336 C C . TYR A 1 168 ? -10.411 14.936 -9.160 1.00 65.31 168 TYR A C 1
ATOM 1338 O O . TYR A 1 168 ? -10.322 14.810 -7.944 1.00 65.31 168 TYR A O 1
ATOM 1346 N N . GLU A 1 169 ? -11.581 15.081 -9.783 1.00 67.50 169 GLU A N 1
ATOM 1347 C CA . GLU A 1 169 ? -12.871 15.037 -9.084 1.00 67.50 169 GLU A CA 1
ATOM 1348 C C . GLU A 1 169 ? -13.142 13.647 -8.478 1.00 67.50 169 GLU A C 1
ATOM 1350 O O . GLU A 1 169 ? -13.752 13.531 -7.416 1.00 67.50 169 GLU A O 1
ATOM 1355 N N . GLN A 1 170 ? -12.621 12.594 -9.122 1.00 70.94 170 GLN A N 1
ATOM 1356 C CA . GLN A 1 170 ? -12.628 11.219 -8.627 1.00 70.94 170 GLN A CA 1
ATOM 1357 C C . GLN A 1 170 ? -11.202 10.729 -8.362 1.00 70.94 170 GLN A C 1
ATOM 1359 O O . GLN A 1 170 ? -10.385 10.593 -9.275 1.00 70.94 170 GLN A O 1
ATOM 1364 N N . VAL A 1 171 ? -10.916 10.419 -7.098 1.00 79.88 171 VAL A N 1
ATOM 1365 C CA . VAL A 1 171 ? -9.612 9.910 -6.662 1.00 79.88 171 VAL A CA 1
ATOM 1366 C C . VAL A 1 171 ? -9.480 8.436 -7.039 1.00 79.88 171 VAL A C 1
ATOM 1368 O O . VAL A 1 171 ? -10.273 7.591 -6.621 1.00 79.88 171 VAL A O 1
ATOM 1371 N N . SER A 1 172 ? -8.443 8.103 -7.806 1.00 79.06 172 SER A N 1
ATOM 1372 C CA . SER A 1 172 ? -8.155 6.712 -8.161 1.00 79.06 172 SER A CA 1
ATOM 1373 C C . SER A 1 172 ? -7.632 5.937 -6.951 1.00 79.06 172 SER A C 1
ATOM 1375 O O . SER A 1 172 ? -6.597 6.280 -6.381 1.00 79.06 172 SER A O 1
ATOM 1377 N N . ALA A 1 173 ? -8.318 4.855 -6.577 1.00 81.00 173 ALA A N 1
ATOM 1378 C CA . ALA A 1 173 ? -8.026 4.162 -5.326 1.00 81.00 173 ALA A CA 1
ATOM 1379 C C . ALA A 1 173 ? -6.635 3.502 -5.278 1.00 81.00 173 ALA A C 1
ATOM 1381 O O . ALA A 1 173 ? -5.978 3.495 -4.238 1.00 81.00 173 ALA A O 1
ATOM 1382 N N . TYR A 1 174 ? -6.170 2.956 -6.406 1.00 83.31 174 TYR A N 1
ATOM 1383 C CA . TYR A 1 174 ? -4.906 2.216 -6.481 1.00 83.31 174 TYR A CA 1
ATOM 1384 C C . TYR A 1 174 ? -3.658 3.079 -6.245 1.00 83.31 174 TYR A C 1
ATOM 1386 O O . TYR A 1 174 ? -2.891 2.733 -5.347 1.00 83.31 174 TYR A O 1
ATOM 1394 N N . PRO A 1 175 ? -3.406 4.163 -7.009 1.00 86.00 175 PRO A N 1
ATOM 1395 C CA . PRO A 1 175 ? -2.229 5.000 -6.785 1.00 86.00 175 PRO A CA 1
ATOM 1396 C C . PRO A 1 175 ? -2.244 5.621 -5.388 1.00 86.00 175 PRO A C 1
ATOM 1398 O O . PRO A 1 175 ? -1.227 5.584 -4.703 1.00 86.00 175 PRO A O 1
ATOM 1401 N N . THR A 1 176 ? -3.399 6.114 -4.938 1.00 89.19 176 THR A N 1
ATOM 1402 C CA . THR A 1 176 ? -3.570 6.754 -3.630 1.00 89.19 176 THR A CA 1
ATOM 1403 C C . THR A 1 176 ? -3.182 5.822 -2.488 1.00 89.19 176 THR A C 1
ATOM 1405 O O . THR A 1 176 ? -2.302 6.152 -1.695 1.00 89.19 176 THR A O 1
ATOM 1408 N N . ALA A 1 177 ? -3.749 4.614 -2.445 1.00 89.50 177 ALA A N 1
ATOM 1409 C CA . ALA A 1 177 ? -3.442 3.678 -1.371 1.00 89.50 177 ALA A CA 1
ATOM 1410 C C . ALA A 1 177 ? -2.006 3.129 -1.437 1.00 89.50 177 ALA A C 1
ATOM 1412 O O . ALA A 1 177 ? -1.404 2.875 -0.401 1.00 89.50 177 ALA A O 1
ATOM 1413 N N . ARG A 1 178 ? -1.424 2.963 -2.634 1.00 90.38 178 ARG A N 1
ATOM 1414 C CA . ARG A 1 178 ? -0.023 2.518 -2.783 1.00 90.38 178 ARG A CA 1
ATOM 1415 C C . ARG A 1 178 ? 0.970 3.571 -2.309 1.00 90.38 178 ARG A C 1
ATOM 1417 O O . ARG A 1 178 ? 1.944 3.217 -1.656 1.00 90.38 178 ARG A O 1
ATOM 1424 N N . MET A 1 179 ? 0.724 4.845 -2.614 1.00 92.25 179 MET A N 1
ATOM 1425 C CA . MET A 1 179 ? 1.559 5.937 -2.110 1.00 92.25 179 MET A CA 1
ATOM 1426 C C . MET A 1 179 ? 1.428 6.072 -0.593 1.00 92.25 179 MET A C 1
ATOM 1428 O O . MET A 1 179 ? 2.442 6.153 0.090 1.00 92.25 179 MET A O 1
ATOM 1432 N N . ALA A 1 180 ? 0.208 5.990 -0.053 1.00 92.38 180 ALA A N 1
ATOM 1433 C CA . ALA A 1 180 ? -0.004 5.954 1.392 1.00 92.38 180 ALA A CA 1
ATOM 1434 C C . ALA A 1 180 ? 0.708 4.763 2.056 1.00 92.38 180 ALA A C 1
ATOM 1436 O O . ALA A 1 180 ? 1.298 4.910 3.123 1.00 92.38 180 ALA A O 1
ATOM 1437 N N . TYR A 1 181 ? 0.718 3.597 1.400 1.00 91.94 181 TYR A N 1
ATOM 1438 C CA . TYR A 1 181 ? 1.436 2.424 1.894 1.00 91.94 181 TYR A CA 1
ATOM 1439 C C . TYR A 1 181 ? 2.944 2.680 1.944 1.00 91.94 181 TYR A C 1
ATOM 1441 O O . TYR A 1 181 ? 3.583 2.388 2.948 1.00 91.94 181 TYR A O 1
ATOM 1449 N N . CYS A 1 182 ? 3.518 3.283 0.899 1.00 92.38 182 CYS A N 1
ATOM 1450 C CA . CYS A 1 182 ? 4.923 3.685 0.910 1.00 92.38 182 CYS A CA 1
ATOM 1451 C C . CYS A 1 182 ? 5.232 4.683 2.037 1.00 92.38 182 CYS A C 1
ATOM 1453 O O . CYS A 1 182 ? 6.249 4.509 2.701 1.00 92.38 182 CYS A O 1
ATOM 1455 N N . LEU A 1 183 ? 4.362 5.670 2.293 1.00 94.44 183 LEU A N 1
ATOM 1456 C CA . LEU A 1 183 ? 4.513 6.601 3.421 1.00 94.44 183 LEU A CA 1
ATOM 1457 C C . LEU A 1 183 ? 4.545 5.859 4.764 1.00 94.44 183 LEU A C 1
ATOM 1459 O O . LEU A 1 183 ? 5.440 6.109 5.564 1.00 94.44 183 LEU A O 1
ATOM 1463 N N . ARG A 1 184 ? 3.633 4.903 4.980 1.00 92.50 184 ARG A N 1
ATOM 1464 C CA . ARG A 1 184 ? 3.606 4.054 6.183 1.00 92.50 184 ARG A CA 1
ATOM 1465 C C . ARG A 1 184 ? 4.872 3.207 6.331 1.00 92.50 184 ARG A C 1
ATOM 1467 O O . ARG A 1 184 ? 5.400 3.110 7.429 1.00 92.50 184 ARG A O 1
ATOM 1474 N N . GLU A 1 185 ? 5.366 2.609 5.247 1.00 90.56 185 GLU A N 1
ATOM 1475 C CA . GLU A 1 185 ? 6.600 1.801 5.263 1.00 90.56 185 GLU A CA 1
ATOM 1476 C C . GLU A 1 185 ? 7.853 2.629 5.565 1.00 90.56 185 GLU A C 1
ATOM 1478 O O . GLU A 1 185 ? 8.763 2.143 6.228 1.00 90.56 185 GLU A O 1
ATOM 1483 N N . ILE A 1 186 ? 7.925 3.861 5.052 1.00 92.62 186 ILE A N 1
ATOM 1484 C CA . ILE A 1 186 ? 9.042 4.771 5.342 1.00 92.62 186 ILE A CA 1
ATOM 1485 C C . ILE A 1 186 ? 8.935 5.291 6.780 1.00 92.62 186 ILE A C 1
ATOM 1487 O O . ILE A 1 186 ? 9.941 5.393 7.483 1.00 92.62 186 ILE A O 1
ATOM 1491 N N . GLY A 1 187 ? 7.713 5.611 7.208 1.00 89.69 187 GLY A N 1
ATOM 1492 C CA . GLY A 1 187 ? 7.410 6.159 8.519 1.00 89.69 187 GLY A CA 1
ATOM 1493 C C . GLY A 1 187 ? 7.963 7.569 8.737 1.00 89.69 187 GLY A C 1
ATOM 1494 O O . GLY A 1 187 ? 8.370 8.283 7.817 1.00 89.69 187 GLY A O 1
ATOM 1495 N N . GLY A 1 188 ? 7.968 7.976 10.004 1.00 91.44 188 GLY A N 1
ATOM 1496 C CA . GLY A 1 188 ? 8.472 9.270 10.452 1.00 91.44 188 GLY A CA 1
ATOM 1497 C C . GLY A 1 188 ? 7.418 10.388 10.482 1.00 91.44 188 GLY A C 1
ATOM 1498 O O . GLY A 1 188 ? 6.333 10.249 9.911 1.00 91.44 188 GLY A O 1
ATOM 1499 N N . PRO A 1 189 ? 7.731 11.524 11.137 1.00 93.75 189 PRO A N 1
ATOM 1500 C CA . PRO A 1 189 ? 6.739 12.556 11.455 1.00 93.75 189 PRO A CA 1
ATOM 1501 C C . PRO A 1 189 ? 6.065 13.178 10.230 1.00 93.75 189 PRO A C 1
ATOM 1503 O O . PRO A 1 189 ? 4.882 13.489 10.262 1.00 93.75 189 PRO A O 1
ATOM 1506 N N . GLN A 1 190 ? 6.803 13.351 9.130 1.00 92.56 190 GLN A N 1
ATOM 1507 C CA . GLN A 1 190 ? 6.258 13.949 7.910 1.00 92.56 190 GLN A CA 1
ATOM 1508 C C . GLN A 1 190 ? 5.300 12.998 7.176 1.00 92.56 190 GLN A C 1
ATOM 1510 O O . GLN A 1 190 ? 4.285 13.444 6.638 1.00 92.56 190 GLN A O 1
ATOM 1515 N N . ALA A 1 191 ? 5.601 11.696 7.160 1.00 93.81 191 ALA A N 1
ATOM 1516 C CA . ALA A 1 191 ? 4.719 10.691 6.576 1.00 93.81 191 ALA A CA 1
ATOM 1517 C C . ALA A 1 191 ? 3.416 10.586 7.379 1.00 93.81 191 ALA A C 1
ATOM 1519 O O . ALA A 1 191 ? 2.333 10.636 6.800 1.00 93.81 191 ALA A O 1
ATOM 1520 N N . GLU A 1 192 ? 3.531 10.542 8.708 1.00 95.69 192 GLU A N 1
ATOM 1521 C CA . GLU A 1 192 ? 2.398 10.583 9.635 1.00 95.69 192 GLU A CA 1
ATOM 1522 C C . GLU A 1 192 ? 1.535 11.833 9.429 1.00 95.69 192 GLU A C 1
ATOM 1524 O O . GLU A 1 192 ? 0.335 11.705 9.198 1.00 95.69 192 GLU A O 1
ATOM 1529 N N . ALA A 1 193 ? 2.143 13.023 9.417 1.00 95.19 193 ALA A N 1
ATOM 1530 C CA . ALA A 1 193 ? 1.431 14.284 9.218 1.00 95.19 193 ALA A CA 1
ATOM 1531 C C . ALA A 1 193 ? 0.722 14.351 7.855 1.00 95.19 193 ALA A C 1
ATOM 1533 O O . ALA A 1 193 ? -0.390 14.860 7.762 1.00 95.19 193 ALA A O 1
ATOM 1534 N N . THR A 1 194 ? 1.335 13.801 6.800 1.00 95.00 194 THR A N 1
ATOM 1535 C CA . THR A 1 194 ? 0.698 13.722 5.475 1.00 95.00 194 THR A CA 1
ATOM 1536 C C . THR A 1 194 ? -0.548 12.836 5.519 1.00 95.00 194 THR A C 1
ATOM 1538 O O . THR A 1 194 ? -1.586 13.200 4.974 1.00 95.00 194 THR A O 1
ATOM 1541 N N . LEU A 1 195 ? -0.459 11.660 6.149 1.00 96.62 195 LEU A N 1
ATOM 1542 C CA . LEU A 1 195 ? -1.592 10.740 6.259 1.00 96.62 195 LEU A CA 1
ATOM 1543 C C . LEU A 1 195 ? -2.712 11.324 7.132 1.00 96.62 195 LEU A C 1
ATOM 1545 O O . LEU A 1 195 ? -3.883 11.182 6.778 1.00 96.62 195 LEU A O 1
ATOM 1549 N N . GLN A 1 196 ? -2.354 12.018 8.215 1.00 96.94 196 GLN A N 1
ATOM 1550 C CA . GLN A 1 196 ? -3.293 12.739 9.069 1.00 96.94 196 GLN A CA 1
ATOM 1551 C C . GLN A 1 196 ? -4.036 13.839 8.296 1.00 96.94 196 GLN A C 1
ATOM 1553 O O . GLN A 1 196 ? -5.266 13.846 8.304 1.00 96.94 196 GLN A O 1
ATOM 1558 N N . ASP A 1 197 ? -3.319 14.705 7.566 1.00 95.19 197 ASP A N 1
ATOM 1559 C CA . ASP A 1 197 ? -3.922 15.797 6.782 1.00 95.19 197 ASP A CA 1
ATOM 1560 C C . ASP A 1 197 ? -4.974 15.284 5.790 1.00 95.19 197 ASP A C 1
ATOM 1562 O O . ASP A 1 197 ? -6.039 15.879 5.615 1.00 95.19 197 ASP A O 1
ATOM 1566 N N . ILE A 1 198 ? -4.708 14.139 5.159 1.00 93.81 198 ILE A N 1
ATOM 1567 C CA . ILE A 1 198 ? -5.647 13.542 4.209 1.00 93.81 198 ILE A CA 1
ATOM 1568 C C . ILE A 1 198 ? -6.948 13.135 4.905 1.00 93.81 198 ILE A C 1
ATOM 1570 O O . ILE A 1 198 ? -8.026 13.393 4.362 1.00 93.81 198 ILE A O 1
ATOM 1574 N N . ILE A 1 199 ? -6.860 12.509 6.082 1.00 94.25 199 ILE A N 1
ATOM 1575 C CA . ILE A 1 199 ? -8.034 12.078 6.853 1.00 94.25 199 ILE A CA 1
ATOM 1576 C C . ILE A 1 199 ? -8.846 13.293 7.307 1.00 94.25 199 ILE A C 1
ATOM 1578 O O . ILE A 1 199 ? -10.059 13.310 7.116 1.00 94.25 199 ILE A O 1
ATOM 1582 N N . GLU A 1 200 ? -8.185 14.310 7.857 1.00 92.75 200 GLU A N 1
ATOM 1583 C CA . GLU A 1 200 ? -8.849 15.478 8.445 1.00 92.75 200 GLU A CA 1
ATOM 1584 C C . GLU A 1 200 ? -9.451 16.419 7.391 1.00 92.75 200 GLU A C 1
ATOM 1586 O O . GLU A 1 200 ? -10.534 16.968 7.600 1.00 92.75 200 GLU A O 1
ATOM 1591 N N . HIS A 1 201 ? -8.785 16.601 6.244 1.00 90.38 201 HIS A N 1
ATOM 1592 C CA . HIS A 1 201 ? -9.126 17.683 5.313 1.00 90.38 201 HIS A CA 1
ATOM 1593 C C . HIS A 1 201 ? -9.537 17.232 3.908 1.00 90.38 201 HIS A C 1
ATOM 1595 O O . HIS A 1 201 ? -10.083 18.039 3.147 1.00 90.38 201 HIS A O 1
ATOM 1601 N N . ARG A 1 202 ? -9.263 15.984 3.503 1.00 88.31 202 ARG A N 1
ATOM 1602 C CA . ARG A 1 202 ? -9.419 15.556 2.096 1.00 88.31 202 ARG A CA 1
ATOM 1603 C C . ARG A 1 202 ? -10.449 14.444 1.889 1.00 88.31 202 ARG A C 1
ATOM 1605 O O . ARG A 1 202 ? -11.007 14.357 0.791 1.00 88.31 202 ARG A O 1
ATOM 1612 N N . MET A 1 203 ? -10.722 13.615 2.896 1.00 88.69 203 MET A N 1
ATOM 1613 C CA . MET A 1 203 ? -11.724 12.544 2.809 1.00 88.69 203 MET A CA 1
ATOM 1614 C C . MET A 1 203 ? -13.157 13.073 2.878 1.00 88.69 203 MET A C 1
ATOM 1616 O O . MET A 1 203 ? -13.424 14.104 3.493 1.00 88.69 203 MET A O 1
ATOM 1620 N N . LYS A 1 204 ? -14.095 12.378 2.219 1.00 83.12 204 LYS A N 1
ATOM 1621 C CA . LYS A 1 204 ? -15.508 12.804 2.179 1.00 83.12 204 LYS A CA 1
ATOM 1622 C C . LYS A 1 204 ? -16.509 11.681 2.449 1.00 83.12 204 LYS A C 1
ATOM 1624 O O . LYS A 1 204 ? -17.667 12.002 2.691 1.00 83.12 204 LYS A O 1
ATOM 1629 N N . PHE A 1 205 ? -16.106 10.410 2.374 1.00 83.81 205 PHE A N 1
ATOM 1630 C CA . PHE A 1 205 ? -16.943 9.235 2.657 1.00 83.81 205 PHE A CA 1
ATOM 1631 C C . PHE A 1 205 ? -18.310 9.271 1.947 1.00 83.81 205 PHE A C 1
ATOM 1633 O O . PHE A 1 205 ? -19.341 8.961 2.545 1.00 83.81 205 PHE A O 1
ATOM 1640 N N . LYS A 1 206 ? -18.325 9.709 0.676 1.00 74.00 206 LYS A N 1
ATOM 1641 C CA . LYS A 1 206 ? -19.562 9.985 -0.080 1.00 74.00 206 LYS A CA 1
ATOM 1642 C C . LYS A 1 206 ? -20.233 8.736 -0.639 1.00 74.00 206 LYS A C 1
ATOM 1644 O O . LYS A 1 206 ? -21.458 8.689 -0.684 1.00 74.00 206 LYS A O 1
ATOM 1649 N N . ASP A 1 207 ? -19.455 7.771 -1.127 1.00 66.75 207 ASP A N 1
ATOM 1650 C CA . ASP A 1 207 ? -19.989 6.561 -1.745 1.00 66.75 207 ASP A CA 1
ATOM 1651 C C . ASP A 1 207 ? -19.065 5.344 -1.568 1.00 66.75 207 ASP A C 1
ATOM 1653 O O . ASP A 1 207 ? -17.891 5.443 -1.209 1.00 66.75 207 ASP A O 1
ATOM 1657 N N . SER A 1 208 ? -19.603 4.153 -1.841 1.00 59.75 208 SER A N 1
ATOM 1658 C CA . SER A 1 208 ? -18.867 2.885 -1.740 1.00 59.75 208 SER A CA 1
ATOM 1659 C C . SER A 1 208 ? -17.761 2.718 -2.796 1.00 59.75 208 SER A C 1
ATOM 1661 O O . SER A 1 208 ? -17.006 1.741 -2.748 1.00 59.75 208 SER A O 1
ATOM 1663 N N . SER A 1 209 ? -17.648 3.642 -3.757 1.00 56.41 209 SER A N 1
ATOM 1664 C CA . SER A 1 209 ? -16.613 3.628 -4.791 1.00 56.41 209 SER A CA 1
ATOM 1665 C C . SER A 1 209 ? -15.340 4.356 -4.335 1.00 56.41 209 SER A C 1
ATOM 1667 O O . SER A 1 209 ? -14.243 3.844 -4.583 1.00 56.41 209 SER A O 1
ATOM 1669 N N . SER A 1 210 ? -15.463 5.464 -3.583 1.00 62.25 210 SER A N 1
ATOM 1670 C CA . SER A 1 210 ? -14.347 6.156 -2.905 1.00 62.25 210 SER A CA 1
ATOM 1671 C C . SER A 1 210 ? -13.830 5.388 -1.688 1.00 62.25 210 SER A C 1
ATOM 1673 O O . SER A 1 210 ? -12.640 5.405 -1.371 1.00 62.25 210 SER A O 1
ATOM 1675 N N . ALA A 1 211 ? -14.722 4.617 -1.084 1.00 72.56 211 ALA A N 1
ATOM 1676 C CA . ALA A 1 211 ? -14.537 3.874 0.144 1.00 72.56 211 ALA A CA 1
ATOM 1677 C C . ALA A 1 211 ? -13.227 3.073 0.273 1.00 72.56 211 ALA A C 1
ATOM 1679 O O . ALA A 1 211 ? -12.642 2.996 1.351 1.00 72.56 211 ALA A O 1
ATOM 1680 N N . LYS A 1 212 ? -12.715 2.486 -0.816 1.00 85.38 212 LYS A N 1
ATOM 1681 C CA . LYS A 1 212 ? -11.534 1.608 -0.743 1.00 85.38 212 LYS A CA 1
ATOM 1682 C C . LYS A 1 212 ? -10.247 2.333 -0.366 1.00 85.38 212 LYS A C 1
ATOM 1684 O O . LYS A 1 212 ? -9.429 1.768 0.356 1.00 85.38 212 LYS A O 1
ATOM 1689 N N . TRP A 1 213 ? -10.019 3.531 -0.903 1.00 87.50 213 TRP A N 1
ATOM 1690 C CA . TRP A 1 213 ? -8.788 4.265 -0.601 1.00 87.50 213 TRP A CA 1
ATOM 1691 C C . TRP A 1 213 ? -8.898 5.011 0.721 1.00 87.50 213 TRP A C 1
ATOM 1693 O O . TRP A 1 213 ? -7.908 5.068 1.439 1.00 87.50 213 TRP A O 1
ATOM 1703 N N . GLU A 1 214 ? -10.093 5.504 1.062 1.00 91.38 214 GLU A N 1
ATOM 1704 C CA . GLU A 1 214 ? -10.382 6.117 2.363 1.00 91.38 214 GLU A CA 1
ATOM 1705 C C . GLU A 1 214 ? -10.121 5.095 3.478 1.00 91.38 214 GLU A C 1
ATOM 1707 O O . GLU A 1 214 ? -9.305 5.338 4.365 1.00 91.38 214 GLU A O 1
ATOM 1712 N N . ALA A 1 215 ? -10.676 3.883 3.340 1.00 90.94 215 ALA A N 1
ATOM 1713 C CA . ALA A 1 215 ? -10.418 2.774 4.257 1.00 90.94 215 ALA A CA 1
ATOM 1714 C C . ALA A 1 215 ? -8.928 2.420 4.359 1.00 90.94 215 ALA A C 1
ATOM 1716 O O . ALA A 1 215 ? -8.407 2.229 5.460 1.00 90.94 215 ALA A O 1
ATOM 1717 N N . ALA A 1 216 ? -8.231 2.351 3.219 1.00 91.62 216 ALA A N 1
ATOM 1718 C CA . ALA A 1 216 ? -6.809 2.037 3.203 1.00 91.62 216 ALA A CA 1
ATOM 1719 C C . ALA A 1 216 ? -5.978 3.100 3.931 1.00 91.62 216 ALA A C 1
ATOM 1721 O O . ALA A 1 216 ? -5.133 2.739 4.740 1.00 91.62 216 ALA A O 1
ATOM 1722 N N . ILE A 1 217 ? -6.218 4.390 3.680 1.00 93.94 217 ILE A N 1
ATOM 1723 C CA . ILE A 1 217 ? -5.462 5.468 4.326 1.00 93.94 217 ILE A CA 1
ATOM 1724 C C . ILE A 1 217 ? -5.725 5.500 5.832 1.00 93.94 217 ILE A C 1
ATOM 1726 O O . ILE A 1 217 ? -4.760 5.611 6.581 1.00 93.94 217 ILE A O 1
ATOM 1730 N N . CYS A 1 218 ? -6.971 5.333 6.292 1.00 95.25 218 CYS A N 1
ATOM 1731 C CA . CYS A 1 218 ? -7.259 5.265 7.729 1.00 95.25 218 CYS A CA 1
ATOM 1732 C C . CYS A 1 218 ? -6.494 4.118 8.409 1.00 95.25 218 CYS A C 1
ATOM 1734 O O . CYS A 1 218 ? -5.870 4.326 9.448 1.00 95.25 218 CYS A O 1
ATOM 1736 N N . CYS A 1 219 ? -6.478 2.927 7.799 1.00 94.50 219 CYS A N 1
ATOM 1737 C CA . CYS A 1 219 ? -5.732 1.784 8.331 1.00 94.50 219 CYS A CA 1
ATOM 1738 C C . CYS A 1 219 ? -4.212 2.021 8.316 1.00 94.50 219 CYS A C 1
ATOM 1740 O O . CYS A 1 219 ? -3.530 1.701 9.285 1.00 94.50 219 CYS A O 1
ATOM 1742 N N . LEU A 1 220 ? -3.677 2.609 7.242 1.00 94.12 220 LEU A N 1
ATOM 1743 C CA . LEU A 1 220 ? -2.244 2.880 7.102 1.00 94.12 220 LEU A CA 1
ATOM 1744 C C . LEU A 1 220 ? -1.763 3.982 8.047 1.00 94.12 220 LEU A C 1
ATOM 1746 O O . LEU A 1 220 ? -0.657 3.890 8.573 1.00 94.12 220 LEU A O 1
ATOM 1750 N N . TYR A 1 221 ? -2.594 4.995 8.294 1.00 96.44 221 TYR A N 1
ATOM 1751 C CA . TYR A 1 221 ? -2.338 6.009 9.310 1.00 96.44 221 TYR A CA 1
ATOM 1752 C C . TYR A 1 221 ? -2.315 5.397 10.712 1.00 96.44 221 TYR A C 1
ATOM 1754 O O . TYR A 1 221 ? -1.357 5.625 11.447 1.00 96.44 221 TYR A O 1
ATOM 1762 N N . ALA A 1 222 ? -3.308 4.565 11.051 1.00 96.25 222 ALA A N 1
ATOM 1763 C CA . ALA A 1 222 ? -3.362 3.864 12.335 1.00 96.25 222 ALA A CA 1
ATOM 1764 C C . ALA A 1 222 ? -2.099 3.028 12.591 1.00 96.25 222 ALA A C 1
ATOM 1766 O O . ALA A 1 222 ? -1.525 3.074 13.674 1.00 96.25 222 ALA A O 1
ATOM 1767 N N . GLU A 1 223 ? -1.626 2.311 11.571 1.00 93.19 223 GLU A N 1
ATOM 1768 C CA . GLU A 1 223 ? -0.395 1.521 11.648 1.00 93.19 223 GLU A CA 1
ATOM 1769 C C . GLU A 1 223 ? 0.867 2.381 11.774 1.00 93.19 223 GLU A C 1
ATOM 1771 O O . GLU A 1 223 ? 1.807 1.988 12.461 1.00 93.19 223 GLU A O 1
ATOM 1776 N N . CYS A 1 224 ? 0.899 3.536 11.103 1.00 92.94 224 CYS A N 1
ATOM 1777 C CA . CYS A 1 224 ? 2.043 4.447 11.103 1.00 92.94 224 CYS A CA 1
ATOM 1778 C C . CYS A 1 224 ? 2.185 5.202 12.433 1.00 92.94 224 CYS A C 1
ATOM 1780 O O . CYS A 1 224 ? 3.292 5.344 12.949 1.00 92.94 224 CYS A O 1
ATOM 1782 N N . ALA A 1 225 ? 1.076 5.706 12.972 1.00 94.56 225 ALA A N 1
ATOM 1783 C CA . ALA A 1 225 ? 1.052 6.570 14.151 1.00 94.56 225 ALA A CA 1
ATOM 1784 C C . ALA A 1 225 ? 0.791 5.807 15.462 1.00 94.56 225 ALA A C 1
ATOM 1786 O O . ALA A 1 225 ? 1.116 6.309 16.540 1.00 94.56 225 ALA A O 1
ATOM 1787 N N . GLY A 1 226 ? 0.225 4.596 15.392 1.00 93.94 226 GLY A N 1
ATOM 1788 C CA . GLY A 1 226 ? -0.135 3.801 16.565 1.00 93.94 226 GLY A CA 1
ATOM 1789 C C . GLY A 1 226 ? -1.116 4.549 17.468 1.00 93.94 226 GLY A C 1
ATOM 1790 O O . GLY A 1 226 ? -2.111 5.100 16.996 1.00 93.94 226 GLY A O 1
ATOM 1791 N N . GLU A 1 227 ? -0.803 4.632 18.760 1.00 95.00 227 GLU A N 1
ATOM 1792 C CA . GLU A 1 227 ? -1.589 5.358 19.769 1.00 95.00 227 GLU A CA 1
ATOM 1793 C C . GLU A 1 227 ? -1.832 6.834 19.401 1.00 95.00 227 GLU A C 1
ATOM 1795 O O . GLU A 1 227 ? -2.891 7.385 19.701 1.00 95.00 227 GLU A O 1
ATOM 1800 N N . ARG A 1 228 ? -0.904 7.481 18.676 1.00 96.19 228 ARG A N 1
ATOM 1801 C CA . ARG A 1 228 ? -1.075 8.882 18.249 1.00 96.19 228 ARG A CA 1
ATOM 1802 C C . ARG A 1 228 ? -2.228 9.078 17.262 1.00 96.19 228 ARG A C 1
ATOM 1804 O O . ARG A 1 228 ? -2.756 10.182 17.185 1.00 96.19 228 ARG A O 1
ATOM 1811 N N . ALA A 1 229 ? -2.654 8.031 16.550 1.00 97.25 229 ALA A N 1
ATOM 1812 C CA . ALA A 1 229 ? -3.804 8.106 15.648 1.00 97.25 229 ALA A CA 1
ATOM 1813 C C . ALA A 1 229 ? -5.155 8.122 16.375 1.00 97.25 229 ALA A C 1
ATOM 1815 O O . ALA A 1 229 ? -6.166 8.486 15.770 1.00 97.25 229 ALA A O 1
ATOM 1816 N N . VAL A 1 230 ? -5.204 7.705 17.646 1.00 97.81 230 VAL A N 1
ATOM 1817 C CA . VAL A 1 230 ? -6.463 7.476 18.372 1.00 97.81 230 VAL A CA 1
ATOM 1818 C C . VAL A 1 230 ? -7.358 8.716 18.411 1.00 97.81 230 VAL A C 1
ATOM 1820 O O . VAL A 1 230 ? -8.538 8.565 18.092 1.00 97.81 230 VAL A O 1
ATOM 1823 N N . PRO A 1 231 ? -6.869 9.937 18.716 1.00 97.81 231 PRO A N 1
ATOM 1824 C CA . PRO A 1 231 ? -7.727 11.121 18.747 1.00 97.81 231 PRO A CA 1
ATOM 1825 C C . PRO A 1 231 ? -8.391 11.408 17.395 1.00 97.81 231 PRO A C 1
ATOM 1827 O O . PRO A 1 231 ? -9.597 11.638 17.341 1.00 97.81 231 PRO A O 1
ATOM 1830 N N . VAL A 1 232 ? -7.626 11.321 16.303 1.00 97.88 232 VAL A N 1
ATOM 1831 C CA . VAL A 1 232 ? -8.106 11.598 14.938 1.00 97.88 232 VAL A CA 1
ATOM 1832 C C . VAL A 1 232 ? -9.137 10.556 14.503 1.00 97.88 232 VAL A C 1
ATOM 1834 O O . VAL A 1 232 ? -10.202 10.897 13.995 1.00 97.88 232 VAL A O 1
ATOM 1837 N N . LEU A 1 233 ? -8.860 9.271 14.741 1.00 98.12 233 LEU A N 1
ATOM 1838 C CA . LEU A 1 233 ? -9.768 8.182 14.367 1.00 98.12 233 LEU A CA 1
ATOM 1839 C C . LEU A 1 233 ? -11.024 8.131 15.249 1.00 98.12 233 LEU A C 1
ATOM 1841 O O . LEU A 1 233 ? -12.095 7.756 14.774 1.00 98.12 233 LEU A O 1
ATOM 1845 N N . THR A 1 234 ? -10.917 8.545 16.512 1.00 98.00 234 THR A N 1
ATOM 1846 C CA . THR A 1 234 ? -12.066 8.682 17.417 1.00 98.00 234 THR A CA 1
ATOM 1847 C C . THR A 1 234 ? -12.948 9.853 17.001 1.00 98.00 234 THR A C 1
ATOM 1849 O O . THR A 1 234 ? -14.170 9.721 16.994 1.00 98.00 234 THR A O 1
ATOM 1852 N N . ASP A 1 235 ? -12.370 10.991 16.602 1.00 97.25 235 ASP A N 1
ATOM 1853 C CA . ASP A 1 235 ? -13.165 12.087 16.046 1.00 97.25 235 ASP A CA 1
ATOM 1854 C C . ASP A 1 235 ? -13.855 11.663 14.742 1.00 97.25 235 ASP A C 1
ATOM 1856 O O . ASP A 1 235 ? -15.049 11.908 14.574 1.00 97.25 235 ASP A O 1
ATOM 1860 N N . LEU A 1 236 ? -13.164 10.908 13.879 1.00 96.50 236 LEU A N 1
ATOM 1861 C CA . LEU A 1 236 ? -13.756 10.329 12.672 1.00 96.50 236 LEU A CA 1
ATOM 1862 C C . LEU A 1 236 ? -14.950 9.408 12.988 1.00 96.50 236 LEU A C 1
ATOM 1864 O O . LEU A 1 236 ? -15.975 9.492 12.308 1.00 96.50 236 LEU A O 1
ATOM 1868 N N . LEU A 1 237 ? -14.842 8.564 14.023 1.00 97.44 237 LEU A N 1
ATOM 1869 C CA . LEU A 1 237 ? -15.939 7.725 14.517 1.00 97.44 237 LEU A CA 1
ATOM 1870 C C . LEU A 1 237 ? -17.112 8.583 15.013 1.00 97.44 237 LEU A C 1
ATOM 1872 O O . LEU A 1 237 ? -18.243 8.395 14.572 1.00 97.44 237 LEU A O 1
ATOM 1876 N N . ASN A 1 238 ? -16.845 9.572 15.865 1.00 97.31 238 ASN A N 1
ATOM 1877 C CA . ASN A 1 238 ? -17.872 10.458 16.414 1.00 97.31 238 ASN A CA 1
ATOM 1878 C C . ASN A 1 238 ? -18.602 11.247 15.315 1.00 97.31 238 ASN A C 1
ATOM 1880 O O . ASN A 1 238 ? -19.820 11.426 15.364 1.00 97.31 238 ASN A O 1
ATOM 1884 N N . GLN A 1 239 ? -17.876 11.732 14.306 1.00 94.88 239 GLN A N 1
ATOM 1885 C CA . GLN A 1 239 ? -18.462 12.390 13.139 1.00 94.88 239 GLN A CA 1
ATOM 1886 C C . GLN A 1 239 ? -19.363 11.434 12.347 1.00 94.88 239 GLN A C 1
ATOM 1888 O O . GLN A 1 239 ? -20.457 11.830 11.930 1.00 94.88 239 GLN A O 1
ATOM 1893 N N . ALA A 1 240 ? -18.939 10.180 12.174 1.00 94.12 240 ALA A N 1
ATOM 1894 C CA . ALA A 1 240 ? -19.733 9.157 11.506 1.00 94.12 240 ALA A CA 1
ATOM 1895 C C . ALA A 1 240 ? -21.045 8.878 12.247 1.00 94.12 240 ALA A C 1
ATOM 1897 O O . ALA A 1 240 ? -22.095 8.771 11.623 1.00 94.12 240 ALA A O 1
ATOM 1898 N N . GLU A 1 241 ? -21.012 8.824 13.577 1.00 94.94 241 GLU A N 1
ATOM 1899 C CA . GLU A 1 241 ? -22.210 8.618 14.394 1.00 94.94 241 GLU A CA 1
ATOM 1900 C C . GLU A 1 241 ? -23.177 9.799 14.316 1.00 94.94 241 GLU A C 1
ATOM 1902 O O . GLU A 1 241 ? -24.374 9.602 14.106 1.00 94.94 241 GLU A O 1
ATOM 1907 N N . ARG A 1 242 ? -22.665 11.035 14.401 1.00 95.56 242 ARG A N 1
ATOM 1908 C CA . ARG A 1 242 ? -23.482 12.255 14.270 1.00 95.56 242 ARG A CA 1
ATOM 1909 C C . ARG A 1 242 ? -24.145 12.363 12.899 1.00 95.56 242 ARG A C 1
ATOM 1911 O O . ARG A 1 242 ? -25.288 12.797 12.804 1.00 95.56 242 ARG A O 1
ATOM 1918 N N . SER A 1 243 ? -23.418 12.002 11.846 1.00 91.94 243 SER A N 1
ATOM 1919 C CA . SER A 1 243 ? -23.905 12.051 10.462 1.00 91.94 243 SER A CA 1
ATOM 1920 C C . SER A 1 243 ? -24.652 10.787 10.031 1.00 91.94 243 SER A C 1
ATOM 1922 O O . SER A 1 243 ? -25.154 10.741 8.910 1.00 91.94 243 SER A O 1
ATOM 1924 N N . GLN A 1 244 ? -24.722 9.770 10.900 1.00 91.38 244 GLN A N 1
ATOM 1925 C CA . GLN A 1 244 ? -25.236 8.433 10.591 1.00 91.38 244 GLN A CA 1
ATOM 1926 C C . GLN A 1 244 ? -24.574 7.808 9.349 1.00 91.38 244 GLN A C 1
ATOM 1928 O O . GLN A 1 244 ? -25.186 7.030 8.614 1.00 91.38 244 GLN A O 1
ATOM 1933 N N . ASN A 1 245 ? -23.303 8.136 9.105 1.00 90.44 245 ASN A N 1
ATOM 1934 C CA . ASN A 1 245 ? -22.538 7.580 8.001 1.00 90.44 245 ASN A CA 1
ATOM 1935 C C . ASN A 1 245 ? -22.015 6.189 8.376 1.00 90.44 245 ASN A C 1
ATOM 1937 O O . ASN A 1 245 ? -20.946 6.032 8.970 1.00 90.44 245 ASN A O 1
ATOM 1941 N N . HIS A 1 246 ? -22.783 5.174 7.985 1.00 89.06 246 HIS A N 1
ATOM 1942 C CA . HIS A 1 246 ? -22.478 3.768 8.233 1.00 89.06 246 HIS A CA 1
ATOM 1943 C C . HIS A 1 246 ? -21.068 3.374 7.767 1.00 89.06 246 HIS A C 1
ATOM 1945 O O . HIS A 1 246 ? -20.319 2.714 8.485 1.00 89.06 246 HIS A O 1
ATOM 1951 N N . PHE A 1 247 ? -20.685 3.810 6.565 1.00 87.75 247 PHE A N 1
ATOM 1952 C CA . PHE A 1 247 ? -19.409 3.441 5.965 1.00 87.75 247 PHE A CA 1
ATOM 1953 C C . PHE A 1 247 ? -18.221 4.076 6.702 1.00 87.75 247 PHE A C 1
ATOM 1955 O O . PHE A 1 247 ? -17.241 3.403 7.018 1.00 87.75 247 PHE A O 1
ATOM 1962 N N . GLN A 1 248 ? -18.326 5.364 7.030 1.00 92.62 248 GLN A N 1
ATOM 1963 C CA . GLN A 1 248 ? -17.304 6.061 7.808 1.00 92.62 248 GLN A CA 1
ATOM 1964 C C . GLN A 1 248 ? -17.141 5.436 9.202 1.00 92.62 248 GLN A C 1
ATOM 1966 O O . GLN A 1 248 ? -16.012 5.244 9.652 1.00 92.62 248 GLN A O 1
ATOM 1971 N N . LYS A 1 249 ? -18.253 5.051 9.850 1.00 94.12 249 LYS A N 1
ATOM 1972 C CA . LYS A 1 249 ? -18.241 4.374 11.156 1.00 94.12 249 LYS A CA 1
ATOM 1973 C C . LYS A 1 249 ? -17.473 3.058 11.074 1.00 94.12 249 LYS A C 1
ATOM 1975 O O . LYS A 1 249 ? -16.571 2.817 11.872 1.00 94.12 249 LYS A O 1
ATOM 1980 N N . GLN A 1 250 ? -17.784 2.244 10.069 1.00 92.56 250 GLN A N 1
ATOM 1981 C CA . GLN A 1 250 ? -17.107 0.978 9.814 1.00 92.56 250 GLN A CA 1
ATOM 1982 C C . GLN A 1 250 ? -15.590 1.162 9.624 1.00 92.56 250 GLN A C 1
ATOM 1984 O O . GLN A 1 250 ? -14.794 0.474 10.264 1.00 92.56 250 GLN A O 1
ATOM 1989 N N . VAL A 1 251 ? -15.177 2.105 8.770 1.00 93.00 251 VAL A N 1
ATOM 1990 C CA . VAL A 1 251 ? -13.756 2.385 8.511 1.00 93.00 251 VAL A CA 1
ATOM 1991 C C . VAL A 1 251 ? -13.033 2.855 9.767 1.00 93.00 251 VAL A C 1
ATOM 1993 O O . VAL A 1 251 ? -11.929 2.381 10.037 1.00 93.00 251 VAL A O 1
ATOM 1996 N N . ALA A 1 252 ? -13.644 3.757 10.538 1.00 96.00 252 ALA A N 1
ATOM 1997 C CA . ALA A 1 252 ? -13.054 4.270 11.768 1.00 96.00 252 ALA A CA 1
ATOM 1998 C C . ALA A 1 252 ? -12.808 3.140 12.780 1.00 96.00 252 ALA A C 1
ATOM 2000 O O . ALA A 1 252 ? -11.709 3.039 13.316 1.00 96.00 252 ALA A O 1
ATOM 2001 N N . LEU A 1 253 ? -13.777 2.237 12.972 1.00 97.06 253 LEU A N 1
ATOM 2002 C CA . LEU A 1 253 ? -13.636 1.080 13.866 1.00 97.06 253 LEU A CA 1
ATOM 2003 C C . LEU A 1 253 ? -12.533 0.118 13.406 1.00 97.06 253 LEU A C 1
ATOM 2005 O O . LEU A 1 253 ? -11.697 -0.300 14.206 1.00 97.06 253 LEU A O 1
ATOM 2009 N N . ILE A 1 254 ? -12.487 -0.198 12.109 1.00 94.88 254 ILE A N 1
ATOM 2010 C CA . ILE A 1 254 ? -11.447 -1.074 11.554 1.00 94.88 254 ILE A CA 1
ATOM 2011 C C . ILE A 1 254 ? -10.056 -0.450 11.722 1.00 94.88 254 ILE A C 1
ATOM 2013 O O . ILE A 1 254 ? -9.108 -1.160 12.051 1.00 94.88 254 ILE A O 1
ATOM 2017 N N . ALA A 1 255 ? -9.921 0.863 11.523 1.00 96.38 255 ALA A N 1
ATOM 2018 C CA . ALA A 1 255 ? -8.660 1.571 11.710 1.00 96.38 255 ALA A CA 1
ATOM 2019 C C . ALA A 1 255 ? -8.260 1.671 13.193 1.00 96.38 255 ALA A C 1
ATOM 2021 O O . ALA A 1 255 ? -7.096 1.444 13.514 1.00 96.38 255 ALA A O 1
ATOM 2022 N N . LEU A 1 256 ? -9.206 1.938 14.102 1.00 97.88 256 LEU A N 1
ATOM 2023 C CA . LEU A 1 256 ? -8.962 1.999 15.549 1.00 97.88 256 LEU A CA 1
ATOM 2024 C C . LEU A 1 256 ? -8.380 0.690 16.093 1.00 97.88 256 LEU A C 1
ATOM 2026 O O . LEU A 1 256 ? -7.451 0.729 16.889 1.00 97.88 256 LEU A O 1
ATOM 2030 N N . ALA A 1 257 ? -8.831 -0.468 15.605 1.00 95.88 257 ALA A N 1
ATOM 2031 C CA . ALA A 1 257 ? -8.266 -1.759 16.011 1.00 95.88 257 ALA A CA 1
ATOM 2032 C C . ALA A 1 257 ? -6.764 -1.896 15.682 1.00 95.88 257 ALA A C 1
ATOM 2034 O O . ALA A 1 257 ? -6.066 -2.715 16.273 1.00 95.88 257 ALA A O 1
ATOM 2035 N N . ARG A 1 258 ? -6.250 -1.104 14.732 1.00 94.50 258 ARG A N 1
ATOM 2036 C CA . ARG A 1 258 ? -4.875 -1.186 14.212 1.00 94.50 258 ARG A CA 1
ATOM 2037 C C . ARG A 1 258 ? -3.911 -0.224 14.904 1.00 94.50 258 ARG A C 1
ATOM 2039 O O . ARG A 1 258 ? -2.711 -0.317 14.664 1.00 94.50 258 ARG A O 1
ATOM 2046 N N . THR A 1 259 ? -4.402 0.671 15.764 1.00 95.00 259 THR A N 1
ATOM 2047 C CA . THR A 1 259 ? -3.553 1.596 16.537 1.00 95.00 259 THR A CA 1
ATOM 2048 C C . THR A 1 259 ? -2.736 0.870 17.602 1.00 95.00 259 THR A C 1
ATOM 2050 O O . THR A 1 259 ? -1.683 1.367 17.998 1.00 95.00 259 THR A O 1
ATOM 2053 N N . ARG A 1 260 ? -3.196 -0.321 18.023 1.00 91.69 260 ARG A N 1
ATOM 2054 C CA . ARG A 1 260 ? -2.667 -1.107 19.153 1.00 91.69 260 ARG A CA 1
ATOM 2055 C C . ARG A 1 260 ? -2.791 -0.383 20.500 1.00 91.69 260 ARG A C 1
ATOM 2057 O O . ARG A 1 260 ? -2.137 -0.770 21.459 1.00 91.69 260 ARG A O 1
ATOM 2064 N N . ASP A 1 261 ? -3.647 0.632 20.568 1.00 95.25 261 ASP A N 1
ATOM 2065 C CA . ASP A 1 261 ? -4.006 1.311 21.809 1.00 95.25 261 ASP A CA 1
ATOM 2066 C C . ASP A 1 261 ? -5.114 0.545 22.542 1.00 95.25 261 ASP A C 1
ATOM 2068 O O . ASP A 1 261 ? -6.091 0.107 21.926 1.00 95.25 261 ASP A O 1
ATOM 2072 N N . GLN A 1 262 ? -4.990 0.411 23.863 1.00 94.19 262 GLN A N 1
ATOM 2073 C CA . GLN A 1 262 ? -5.961 -0.336 24.662 1.00 94.19 262 GLN A CA 1
ATOM 2074 C C . GLN A 1 262 ? -7.358 0.300 24.597 1.00 94.19 262 GLN A C 1
ATOM 2076 O O . GLN A 1 262 ? -8.337 -0.407 24.362 1.00 94.19 262 GLN A O 1
ATOM 2081 N N . ALA A 1 263 ? -7.466 1.621 24.763 1.00 94.38 263 ALA A N 1
ATOM 2082 C CA . ALA A 1 263 ? -8.760 2.301 24.779 1.00 94.38 263 ALA A CA 1
ATOM 2083 C C . ALA A 1 263 ? -9.447 2.253 23.401 1.00 94.38 263 ALA A C 1
ATOM 2085 O O . ALA A 1 263 ? -10.669 2.089 23.307 1.00 94.38 263 ALA A O 1
ATOM 2086 N N . ALA A 1 264 ? -8.671 2.329 22.319 1.00 96.62 264 ALA A N 1
ATOM 2087 C CA . ALA A 1 264 ? -9.163 2.141 20.960 1.00 96.62 264 ALA A CA 1
ATOM 2088 C C . ALA A 1 264 ? -9.695 0.719 20.735 1.00 96.62 264 ALA A C 1
ATOM 2090 O O . ALA A 1 264 ? -10.793 0.563 20.201 1.00 96.62 264 ALA A O 1
ATOM 2091 N N . ILE A 1 265 ? -8.978 -0.317 21.186 1.00 95.94 265 ILE A N 1
ATOM 2092 C CA . ILE A 1 265 ? -9.457 -1.704 21.091 1.00 95.94 265 ILE A CA 1
ATOM 2093 C C . ILE A 1 265 ? -10.733 -1.898 21.907 1.00 95.94 265 ILE A C 1
ATOM 2095 O O . ILE A 1 265 ? -11.693 -2.467 21.395 1.00 95.94 265 ILE A O 1
ATOM 2099 N N . GLU A 1 266 ? -10.790 -1.396 23.142 1.00 96.12 266 GLU A N 1
ATOM 2100 C CA . GLU A 1 266 ? -12.004 -1.456 23.963 1.00 96.12 266 GLU A CA 1
ATOM 2101 C C . GLU A 1 266 ? -13.189 -0.774 23.265 1.00 96.12 266 GLU A C 1
ATOM 2103 O O . GLU A 1 266 ? -14.300 -1.311 23.251 1.00 96.12 266 GLU A O 1
ATOM 2108 N N . THR A 1 267 ? -12.946 0.367 22.613 1.00 97.31 267 THR A N 1
ATOM 2109 C CA . THR A 1 267 ? -13.950 1.065 21.799 1.00 97.31 267 THR A CA 1
ATOM 2110 C C . THR A 1 267 ? -14.450 0.190 20.652 1.00 97.31 267 THR A C 1
ATOM 2112 O O . THR A 1 267 ? -15.658 0.122 20.426 1.00 97.31 267 THR A O 1
ATOM 2115 N N . VAL A 1 268 ? -13.559 -0.516 19.951 1.00 97.25 268 VAL A N 1
ATOM 2116 C CA . VAL A 1 268 ? -13.940 -1.440 18.871 1.00 97.25 268 VAL A CA 1
ATOM 2117 C C . VAL A 1 268 ? -14.711 -2.644 19.407 1.00 97.25 268 VAL A C 1
ATOM 2119 O O . VAL A 1 268 ? -15.733 -3.007 18.830 1.00 97.25 268 VAL A O 1
ATOM 2122 N N . LEU A 1 269 ? -14.285 -3.227 20.530 1.00 97.06 269 LEU A N 1
ATOM 2123 C CA . LEU A 1 269 ? -14.963 -4.359 21.170 1.00 97.06 269 LEU A CA 1
ATOM 2124 C C . LEU A 1 269 ? -16.394 -4.002 21.600 1.00 97.06 269 LEU A C 1
ATOM 2126 O O . LEU A 1 269 ? -17.309 -4.798 21.400 1.00 97.06 269 LEU A O 1
ATOM 2130 N N . ASN A 1 270 ? -16.621 -2.776 22.082 1.00 97.19 270 ASN A N 1
ATOM 2131 C CA . ASN A 1 270 ? -17.967 -2.261 22.373 1.00 97.19 270 ASN A CA 1
ATOM 2132 C C . ASN A 1 270 ? -18.855 -2.123 21.119 1.00 97.19 270 ASN A C 1
ATOM 2134 O O . ASN A 1 270 ? -20.075 -2.046 21.233 1.00 97.19 270 ASN A O 1
ATOM 2138 N N . HIS A 1 271 ? -18.254 -2.100 19.928 1.00 97.06 271 HIS A N 1
ATOM 2139 C CA . HIS A 1 271 ? -18.927 -1.970 18.636 1.00 97.06 271 HIS A CA 1
ATOM 2140 C C . HIS A 1 271 ? -18.937 -3.264 17.811 1.00 97.06 271 HIS A C 1
ATOM 2142 O O . HIS A 1 271 ? -19.344 -3.244 16.648 1.00 97.06 271 HIS A O 1
ATOM 2148 N N . VAL A 1 272 ? -18.539 -4.400 18.389 1.00 95.38 272 VAL A N 1
ATOM 2149 C CA . VAL A 1 272 ? -18.607 -5.705 17.716 1.00 95.38 272 VAL A CA 1
ATOM 2150 C C . VAL A 1 272 ? -20.013 -6.041 17.201 1.00 95.38 272 VAL A C 1
ATOM 2152 O O . VAL A 1 272 ? -20.089 -6.465 16.049 1.00 95.38 272 VAL A O 1
ATOM 2155 N N . PRO A 1 273 ? -21.119 -5.791 17.940 1.00 93.81 273 PRO A N 1
ATOM 2156 C CA . PRO A 1 273 ? -22.462 -6.060 17.423 1.00 93.81 273 PRO A CA 1
ATOM 2157 C C . PRO A 1 273 ? -22.749 -5.333 16.105 1.00 93.81 273 PRO A C 1
ATOM 2159 O O . PRO A 1 273 ? -23.218 -5.948 15.158 1.00 93.81 273 PRO A O 1
ATOM 2162 N N . PHE A 1 274 ? -22.359 -4.058 15.999 1.00 94.25 274 PHE A N 1
ATOM 2163 C CA . PHE A 1 274 ? -22.496 -3.281 14.763 1.00 94.25 274 PHE A CA 1
ATOM 2164 C C . PHE A 1 274 ? -21.709 -3.905 13.598 1.00 94.25 274 PHE A C 1
ATOM 2166 O O . PHE A 1 274 ? -22.217 -4.010 12.486 1.00 94.25 274 PHE A O 1
ATOM 2173 N N . LEU A 1 275 ? -20.473 -4.351 13.846 1.00 93.75 275 LEU A N 1
ATOM 2174 C CA . LEU A 1 275 ? -19.644 -4.995 12.822 1.00 93.75 275 LEU A CA 1
ATOM 2175 C C . LEU A 1 275 ? -20.199 -6.367 12.397 1.00 93.75 275 LEU A C 1
ATOM 2177 O O . LEU A 1 275 ? -20.129 -6.721 11.221 1.00 93.75 275 LEU A O 1
ATOM 2181 N N . GLN A 1 276 ? -20.757 -7.139 13.333 1.00 92.06 276 GLN A N 1
ATOM 2182 C CA . GLN A 1 276 ? -21.390 -8.430 13.049 1.00 92.06 276 GLN A CA 1
ATOM 2183 C C . GLN A 1 276 ? -22.717 -8.270 12.296 1.00 92.06 276 GLN A C 1
ATOM 2185 O O . GLN A 1 276 ? -22.972 -9.021 11.357 1.00 92.06 276 GLN A O 1
ATOM 2190 N N . GLU A 1 277 ? -23.534 -7.275 12.650 1.00 91.50 277 GLU A N 1
ATOM 2191 C CA . GLU A 1 277 ? -24.746 -6.918 11.903 1.00 91.50 277 GLU A CA 1
ATOM 2192 C C . GLU A 1 277 ? -24.407 -6.549 10.451 1.00 91.50 277 GLU A C 1
ATOM 2194 O O . GLU A 1 277 ? -25.046 -7.045 9.522 1.00 91.50 277 GLU A O 1
ATOM 2199 N N . ASP A 1 278 ? -23.350 -5.758 10.238 1.00 87.56 278 ASP A N 1
ATOM 2200 C CA . ASP A 1 278 ? -22.902 -5.372 8.896 1.00 87.56 278 ASP A CA 1
ATOM 2201 C C . ASP A 1 278 ? -22.387 -6.569 8.078 1.00 87.56 278 ASP A C 1
ATOM 2203 O O . ASP A 1 278 ? -22.599 -6.637 6.868 1.00 87.56 278 ASP A O 1
ATOM 2207 N N . LEU A 1 279 ? -21.762 -7.568 8.714 1.00 88.12 279 LEU A N 1
ATOM 2208 C CA . LEU A 1 279 ? -21.378 -8.818 8.043 1.00 88.12 279 LEU A CA 1
ATOM 2209 C C . LEU A 1 279 ? -22.582 -9.618 7.531 1.00 88.12 279 LEU A C 1
ATOM 2211 O O . LEU A 1 279 ? -22.462 -10.300 6.510 1.00 88.12 279 LEU A O 1
ATOM 2215 N N . GLN A 1 280 ? -23.716 -9.550 8.230 1.00 85.44 280 GLN A N 1
ATOM 2216 C CA . GLN A 1 280 ? -24.937 -10.269 7.863 1.00 85.44 280 GLN A CA 1
ATOM 2217 C C . GLN A 1 280 ? -25.833 -9.494 6.888 1.00 85.44 280 GLN A C 1
ATOM 2219 O O . GLN A 1 280 ? -26.771 -10.070 6.338 1.00 85.44 280 GLN A O 1
ATOM 2224 N N . ALA A 1 281 ? -25.557 -8.213 6.640 1.00 85.19 281 ALA A N 1
ATOM 2225 C CA . ALA A 1 281 ? -26.365 -7.399 5.745 1.00 85.19 281 ALA A CA 1
ATOM 2226 C C . ALA A 1 281 ? -26.157 -7.770 4.260 1.00 85.19 281 ALA A C 1
ATOM 2228 O O . ALA A 1 281 ? -25.040 -7.814 3.742 1.00 85.19 281 ALA A O 1
ATOM 2229 N N . ASP A 1 282 ? -27.264 -7.954 3.530 1.00 73.62 282 ASP A N 1
ATOM 2230 C CA . ASP A 1 282 ? -27.273 -8.389 2.120 1.00 73.62 282 ASP A CA 1
ATOM 2231 C C . ASP A 1 282 ? -26.523 -7.445 1.159 1.00 73.62 282 ASP A C 1
ATOM 2233 O O . ASP A 1 282 ? -26.071 -7.852 0.085 1.00 73.62 282 ASP A O 1
ATOM 2237 N N . LEU A 1 283 ? -26.407 -6.163 1.519 1.00 76.12 283 LEU A N 1
ATOM 2238 C CA . LEU A 1 283 ? -25.811 -5.119 0.680 1.00 76.12 283 LEU A CA 1
ATOM 2239 C C . LEU A 1 283 ? -24.332 -4.860 0.989 1.00 76.12 283 LEU A C 1
ATOM 2241 O O . LEU A 1 283 ? -23.698 -4.037 0.315 1.00 76.12 283 LEU A O 1
ATOM 2245 N N . THR A 1 284 ? -23.755 -5.568 1.959 1.00 79.69 284 THR A N 1
ATOM 2246 C CA . THR A 1 284 ? -22.361 -5.373 2.348 1.00 79.69 284 THR A CA 1
ATOM 2247 C C . THR A 1 284 ? -21.435 -5.847 1.243 1.00 79.69 284 THR A C 1
ATOM 2249 O O . THR A 1 284 ? -21.438 -6.995 0.788 1.00 79.69 284 THR A O 1
ATOM 2252 N N . SER A 1 285 ? -20.609 -4.923 0.752 1.00 82.25 285 SER A N 1
ATOM 2253 C CA . SER A 1 285 ? -19.700 -5.239 -0.342 1.00 82.25 285 SER A CA 1
ATOM 2254 C C . SER A 1 285 ? -18.666 -6.284 0.096 1.00 82.25 285 SER A C 1
ATOM 2256 O O . SER A 1 285 ? -18.133 -6.237 1.202 1.00 82.25 285 SER A O 1
ATOM 2258 N N . ARG A 1 286 ? -18.304 -7.204 -0.809 1.00 83.31 286 ARG A N 1
ATOM 2259 C CA . ARG A 1 286 ? -17.370 -8.313 -0.512 1.00 83.31 286 ARG A CA 1
ATOM 2260 C C . ARG A 1 286 ? -16.032 -7.878 0.089 1.00 83.31 286 ARG A C 1
ATOM 2262 O O . ARG A 1 286 ? -15.395 -8.664 0.781 1.00 83.31 286 ARG A O 1
ATOM 2269 N N . TRP A 1 287 ? -15.553 -6.684 -0.254 1.00 85.12 287 TRP A N 1
ATOM 2270 C CA . TRP A 1 287 ? -14.292 -6.180 0.283 1.00 85.12 287 TRP A CA 1
ATOM 2271 C C . TRP A 1 287 ? -14.474 -5.627 1.700 1.00 85.12 287 TRP A C 1
ATOM 2273 O O . TRP A 1 287 ? -13.611 -5.873 2.531 1.00 85.12 287 TRP A O 1
ATOM 2283 N N . SER A 1 288 ? -15.596 -4.952 1.974 1.00 87.62 288 SER A N 1
ATOM 2284 C CA . SER A 1 288 ? -15.952 -4.434 3.298 1.00 87.62 288 SER A CA 1
ATOM 2285 C C . SER A 1 288 ? -16.166 -5.592 4.278 1.00 87.62 288 SER A C 1
ATOM 2287 O O . SER A 1 288 ? -15.490 -5.639 5.303 1.00 87.62 288 SER A O 1
ATOM 2289 N N . ALA A 1 289 ? -16.955 -6.602 3.892 1.00 89.25 289 ALA A N 1
ATOM 2290 C CA . ALA A 1 289 ? -17.148 -7.815 4.688 1.00 89.25 289 ALA A CA 1
ATOM 2291 C C . ALA A 1 289 ? -15.813 -8.496 5.025 1.00 89.25 289 ALA A C 1
ATOM 2293 O O . ALA A 1 289 ? -15.542 -8.817 6.174 1.00 89.25 289 ALA A O 1
ATOM 2294 N N . ALA A 1 290 ? -14.918 -8.638 4.041 1.00 89.38 290 ALA A N 1
ATOM 2295 C CA . ALA A 1 290 ? -13.614 -9.234 4.297 1.00 89.38 290 ALA A CA 1
ATOM 2296 C C . ALA A 1 290 ? -12.741 -8.398 5.244 1.00 89.38 290 ALA A C 1
ATOM 2298 O O . ALA A 1 290 ? -11.978 -8.978 6.009 1.00 89.38 290 ALA A O 1
ATOM 2299 N N . MET A 1 291 ? -12.818 -7.062 5.200 1.00 90.75 291 MET A N 1
ATOM 2300 C CA . MET A 1 291 ? -12.099 -6.230 6.168 1.00 90.75 291 MET A CA 1
ATOM 2301 C C . MET A 1 291 ? -12.648 -6.436 7.579 1.00 90.75 291 MET A C 1
ATOM 2303 O O . MET A 1 291 ? -11.852 -6.633 8.489 1.00 90.75 291 MET A O 1
ATOM 2307 N N . ILE A 1 292 ? -13.975 -6.482 7.744 1.00 93.00 292 ILE A N 1
ATOM 2308 C CA . ILE A 1 292 ? -14.595 -6.765 9.044 1.00 93.00 292 ILE A CA 1
ATOM 2309 C C . ILE A 1 292 ? -14.168 -8.142 9.550 1.00 93.00 292 ILE A C 1
ATOM 2311 O O . ILE A 1 292 ? -13.618 -8.230 10.641 1.00 93.00 292 ILE A O 1
ATOM 2315 N N . SER A 1 293 ? -14.353 -9.198 8.752 1.00 93.12 293 SER A N 1
ATOM 2316 C CA . SER A 1 293 ? -13.990 -10.569 9.131 1.00 93.12 293 SER A CA 1
ATOM 2317 C C . SER A 1 293 ? -12.532 -10.679 9.568 1.00 93.12 293 SER A C 1
ATOM 2319 O O . SER A 1 293 ? -12.245 -11.304 10.580 1.00 93.12 293 SER A O 1
ATOM 2321 N N . LEU A 1 294 ? -11.605 -10.057 8.833 1.00 92.38 294 LEU A N 1
ATOM 2322 C CA . LEU A 1 294 ? -10.181 -10.101 9.171 1.00 92.38 294 LEU A CA 1
ATOM 2323 C C . LEU A 1 294 ? -9.856 -9.310 10.442 1.00 92.38 294 LEU A C 1
ATOM 2325 O O . LEU A 1 294 ? -9.028 -9.759 11.228 1.00 92.38 294 LEU A O 1
ATOM 2329 N N . THR A 1 295 ? -10.502 -8.163 10.661 1.00 93.69 295 THR A N 1
ATOM 2330 C CA . THR A 1 295 ? -10.341 -7.386 11.897 1.00 93.69 295 THR A CA 1
ATOM 2331 C C . THR A 1 295 ? -10.911 -8.129 13.101 1.00 93.69 295 THR A C 1
ATOM 2333 O O . THR A 1 295 ? -10.243 -8.215 14.127 1.00 93.69 295 THR A O 1
ATOM 2336 N N . LEU A 1 296 ? -12.109 -8.705 12.981 1.00 95.06 296 LEU A N 1
ATOM 2337 C CA . LEU A 1 296 ? -12.724 -9.485 14.052 1.00 95.06 296 LEU A CA 1
ATOM 2338 C C . LEU A 1 296 ? -11.928 -10.762 14.349 1.00 95.06 296 LEU A C 1
ATOM 2340 O O . LEU A 1 296 ? -11.687 -11.060 15.514 1.00 95.06 296 LEU A O 1
ATOM 2344 N N . GLN A 1 297 ? -11.435 -11.458 13.319 1.00 94.56 297 GLN A N 1
ATOM 2345 C CA . GLN A 1 297 ? -10.542 -12.601 13.502 1.00 94.56 297 GLN A CA 1
ATOM 2346 C C . GLN A 1 297 ? -9.251 -12.187 14.212 1.00 94.56 297 GLN A C 1
ATOM 2348 O O . GLN A 1 297 ? -8.809 -12.883 15.121 1.00 94.56 297 GLN A O 1
ATOM 2353 N N . ALA A 1 298 ? -8.651 -11.052 13.833 1.00 92.62 298 ALA A N 1
ATOM 2354 C CA . ALA A 1 298 ? -7.450 -10.554 14.495 1.00 92.62 298 ALA A CA 1
ATOM 2355 C C . ALA A 1 298 ? -7.712 -10.276 15.980 1.00 92.62 298 ALA A C 1
ATOM 2357 O O . ALA A 1 298 ? -6.885 -10.644 16.804 1.00 92.62 298 ALA A O 1
ATOM 2358 N N . LEU A 1 299 ? -8.869 -9.699 16.323 1.00 94.31 299 LEU A N 1
ATOM 2359 C CA . LEU A 1 299 ? -9.281 -9.470 17.710 1.00 94.31 299 LEU A CA 1
ATOM 2360 C C . LEU A 1 299 ? -9.558 -10.773 18.473 1.00 94.31 299 LEU A C 1
ATOM 2362 O O . LEU A 1 299 ? -9.262 -10.838 19.661 1.00 94.31 299 LEU A O 1
ATOM 2366 N N . ALA A 1 300 ? -10.120 -11.791 17.824 1.00 94.44 300 ALA A N 1
ATOM 2367 C CA . ALA A 1 300 ? -10.497 -13.046 18.471 1.00 94.44 300 ALA A CA 1
ATOM 2368 C C . ALA A 1 300 ? -9.316 -14.016 18.654 1.00 94.44 300 ALA A C 1
ATOM 2370 O O . ALA A 1 300 ? -9.201 -14.665 19.691 1.00 94.44 300 ALA A O 1
ATOM 2371 N N . GLU A 1 301 ? -8.447 -14.129 17.648 1.00 93.19 301 GLU A N 1
ATOM 2372 C CA . GLU A 1 301 ? -7.376 -15.136 17.590 1.00 93.19 301 GLU A CA 1
ATOM 2373 C C . GLU A 1 301 ? -5.985 -14.552 17.892 1.00 93.19 301 GLU A C 1
ATOM 2375 O O . GLU A 1 301 ? -5.052 -15.309 18.171 1.00 93.19 301 GLU A O 1
ATOM 2380 N N . GLY A 1 302 ? -5.842 -13.221 17.873 1.00 91.31 302 GLY A N 1
ATOM 2381 C CA . GLY A 1 302 ? -4.590 -12.500 18.107 1.00 91.31 302 GLY A CA 1
ATOM 2382 C C . GLY A 1 302 ? -3.901 -12.870 19.417 1.00 91.31 302 GLY A C 1
ATOM 2383 O O . GLY A 1 302 ? -4.523 -12.887 20.476 1.00 91.31 302 GLY A O 1
ATOM 2384 N N . GLN A 1 303 ? -2.600 -13.142 19.346 1.00 90.69 303 GLN A N 1
ATOM 2385 C CA . GLN A 1 303 ? -1.738 -13.444 20.497 1.00 90.69 303 GLN A CA 1
ATOM 2386 C C . GLN A 1 303 ? -0.618 -12.409 20.682 1.00 90.69 303 GLN A C 1
ATOM 2388 O O . GLN A 1 303 ? 0.067 -12.422 21.703 1.00 90.69 303 GLN A O 1
ATOM 2393 N N . ALA A 1 304 ? -0.437 -11.509 19.714 1.00 89.62 304 ALA A N 1
ATOM 2394 C CA . ALA A 1 304 ? 0.500 -10.396 19.768 1.00 89.62 304 ALA A CA 1
ATOM 2395 C C . ALA A 1 304 ? -0.148 -9.111 19.234 1.00 89.62 304 ALA A C 1
ATOM 2397 O O . ALA A 1 304 ? -1.017 -9.154 18.362 1.00 89.62 304 ALA A O 1
ATOM 2398 N N . SER A 1 305 ? 0.322 -7.945 19.695 1.00 88.38 305 SER A N 1
ATOM 2399 C CA . SER A 1 305 ? -0.138 -6.638 19.187 1.00 88.38 305 SER A CA 1
ATOM 2400 C C . SER A 1 305 ? 0.057 -6.499 17.669 1.00 88.38 305 SER A C 1
ATOM 2402 O O . SER A 1 305 ? -0.724 -5.833 16.987 1.00 88.38 305 SER A O 1
ATOM 2404 N N . GLN A 1 306 ? 1.066 -7.183 17.125 1.00 88.50 306 GLN A N 1
ATOM 2405 C CA . GLN A 1 306 ? 1.384 -7.223 15.702 1.00 88.50 306 GLN A CA 1
ATOM 2406 C C . GLN A 1 306 ? 0.303 -7.916 14.854 1.00 88.50 306 GLN A C 1
ATOM 2408 O O . GLN A 1 306 ? 0.118 -7.559 13.687 1.00 88.50 306 GLN A O 1
ATOM 2413 N N . ASP A 1 307 ? -0.470 -8.843 15.428 1.00 89.19 307 ASP A N 1
ATOM 2414 C CA . ASP A 1 307 ? -1.523 -9.574 14.708 1.00 89.19 307 ASP A CA 1
ATOM 2415 C C . ASP A 1 307 ? -2.636 -8.639 14.215 1.00 89.19 307 ASP A C 1
ATOM 2417 O O . ASP A 1 307 ? -3.197 -8.835 13.132 1.00 89.19 307 ASP A O 1
ATOM 2421 N N . LEU A 1 308 ? -2.888 -7.555 14.957 1.00 88.81 308 LEU A N 1
ATOM 2422 C CA . LEU A 1 308 ? -3.855 -6.517 14.597 1.00 88.81 308 LEU A CA 1
ATOM 2423 C C . LEU A 1 308 ? -3.457 -5.789 13.306 1.00 88.81 308 LEU A C 1
ATOM 2425 O O . LEU A 1 308 ? -4.321 -5.380 12.525 1.00 88.81 308 LEU A O 1
ATOM 2429 N N . ILE A 1 309 ? -2.156 -5.673 13.022 1.00 87.69 309 ILE A N 1
ATOM 2430 C CA . ILE A 1 309 ? -1.648 -4.982 11.830 1.00 87.69 309 ILE A CA 1
ATOM 2431 C C . ILE A 1 309 ? -1.227 -5.931 10.701 1.00 87.69 309 ILE A C 1
ATOM 2433 O O . ILE A 1 309 ? -1.280 -5.542 9.534 1.00 87.69 309 ILE A O 1
ATOM 2437 N N . GLN A 1 310 ? -0.902 -7.191 10.991 1.00 84.38 310 GLN A N 1
ATOM 2438 C CA . GLN A 1 310 ? -0.589 -8.192 9.962 1.00 84.38 310 GLN A CA 1
ATOM 2439 C C . GLN A 1 310 ? -1.818 -8.687 9.187 1.00 84.38 310 GLN A C 1
ATOM 2441 O O . GLN A 1 310 ? -1.662 -9.240 8.096 1.00 84.38 310 GLN A O 1
ATOM 2446 N N . SER A 1 311 ? -3.037 -8.469 9.699 1.00 74.69 311 SER A N 1
ATOM 2447 C CA . SER A 1 311 ? -4.251 -8.933 9.019 1.00 74.69 311 SER A CA 1
ATOM 2448 C C . SER A 1 311 ? -4.350 -8.412 7.563 1.00 74.69 311 SER A C 1
ATOM 2450 O O . SER A 1 311 ? -4.099 -7.229 7.293 1.00 74.69 311 SER A O 1
ATOM 2452 N N . PRO A 1 312 ? -4.704 -9.267 6.581 1.00 80.56 312 PRO A N 1
ATOM 2453 C CA . PRO A 1 312 ? -4.534 -8.967 5.165 1.00 80.56 312 PRO A CA 1
ATOM 2454 C C . PRO A 1 312 ? -5.643 -8.101 4.539 1.00 80.56 312 PRO A C 1
ATOM 2456 O O . PRO A 1 312 ? -6.068 -8.346 3.402 1.00 80.56 312 PRO A O 1
ATOM 2459 N N . VAL A 1 313 ? -6.100 -7.062 5.244 1.00 81.69 313 VAL A N 1
ATOM 2460 C CA . VAL A 1 313 ? -7.234 -6.203 4.844 1.00 81.69 313 VAL A CA 1
ATOM 2461 C C . VAL A 1 313 ? -7.049 -5.575 3.457 1.00 81.69 313 VAL A C 1
ATOM 2463 O O . VAL A 1 313 ? -7.985 -5.490 2.659 1.00 81.69 313 VAL A O 1
ATOM 2466 N N . TYR A 1 314 ? -5.809 -5.243 3.091 1.00 78.75 314 TYR A N 1
ATOM 2467 C CA . TYR A 1 314 ? -5.483 -4.595 1.820 1.00 78.75 314 TYR A CA 1
ATOM 2468 C C . TYR A 1 314 ? -5.588 -5.499 0.587 1.00 78.75 314 TYR A C 1
ATOM 2470 O O . TYR A 1 314 ? -5.726 -5.005 -0.538 1.00 78.75 314 TYR A O 1
ATOM 2478 N N . HIS A 1 315 ? -5.533 -6.822 0.767 1.00 74.44 315 HIS A N 1
ATOM 2479 C CA . HIS A 1 315 ? -5.579 -7.759 -0.353 1.00 74.44 315 HIS A CA 1
ATOM 2480 C C . HIS A 1 315 ? -6.934 -7.692 -1.073 1.00 74.44 315 HIS A C 1
ATOM 2482 O O . HIS A 1 315 ? -7.005 -7.635 -2.303 1.00 74.44 315 HIS A O 1
ATOM 2488 N N . ARG A 1 316 ? -8.023 -7.629 -0.300 1.00 72.94 316 ARG A N 1
ATOM 2489 C CA . ARG A 1 316 ? -9.402 -7.624 -0.812 1.00 72.94 316 ARG A CA 1
ATOM 2490 C C . ARG A 1 316 ? -9.841 -6.284 -1.387 1.00 72.94 316 ARG A C 1
ATOM 2492 O O . ARG A 1 316 ? -10.729 -6.251 -2.239 1.00 72.94 316 ARG A O 1
ATOM 2499 N N . LEU A 1 317 ? -9.143 -5.210 -1.032 1.00 72.25 317 LEU A N 1
ATOM 2500 C CA . LEU A 1 317 ? -9.279 -3.913 -1.687 1.00 72.25 317 LEU A CA 1
ATOM 2501 C C . LEU A 1 317 ? -8.762 -3.925 -3.139 1.00 72.25 317 LEU A C 1
ATOM 2503 O O . LEU A 1 317 ? -8.999 -2.969 -3.876 1.00 72.25 317 LEU A O 1
ATOM 2507 N N . MET A 1 318 ? -8.111 -5.013 -3.583 1.00 70.69 318 MET A N 1
ATOM 2508 C CA . MET A 1 318 ? -7.497 -5.136 -4.911 1.00 70.69 318 MET A CA 1
ATOM 2509 C C . MET A 1 318 ? -6.474 -4.025 -5.161 1.00 70.69 318 MET A C 1
ATOM 2511 O O . MET A 1 318 ? -6.331 -3.541 -6.274 1.00 70.69 318 MET A O 1
ATOM 2515 N N . LEU A 1 319 ? -5.746 -3.603 -4.126 1.00 73.75 319 LEU A N 1
ATOM 2516 C CA . LEU A 1 319 ? -4.758 -2.527 -4.242 1.00 73.75 319 LEU A CA 1
ATOM 2517 C C . LEU A 1 319 ? -3.403 -3.035 -4.758 1.00 73.75 319 LEU A C 1
ATOM 2519 O O . LEU A 1 319 ? -2.525 -2.244 -5.090 1.00 73.75 319 LEU A O 1
ATOM 2523 N N . GLY A 1 320 ? -3.228 -4.356 -4.879 1.00 69.06 320 GLY A N 1
ATOM 2524 C CA . GLY A 1 320 ? -1.941 -4.981 -5.204 1.00 69.06 320 GLY A CA 1
ATOM 2525 C C . GLY A 1 320 ? -0.955 -4.992 -4.030 1.00 69.06 320 GLY A C 1
ATOM 2526 O O . GLY A 1 320 ? 0.200 -5.361 -4.215 1.00 69.06 320 GLY A O 1
ATOM 2527 N N . LEU A 1 321 ? -1.417 -4.604 -2.839 1.00 72.81 321 LEU A N 1
ATOM 2528 C CA . LEU A 1 321 ? -0.676 -4.673 -1.585 1.00 72.81 321 LEU A CA 1
ATOM 2529 C C . LEU A 1 321 ? -0.671 -6.128 -1.096 1.00 72.81 321 LEU A C 1
ATOM 2531 O O . LEU A 1 321 ? -1.706 -6.801 -1.124 1.00 72.81 321 LEU A O 1
ATOM 2535 N N . ARG A 1 322 ? 0.501 -6.629 -0.700 1.00 65.25 322 ARG A N 1
ATOM 2536 C CA . ARG A 1 322 ? 0.685 -7.990 -0.179 1.00 65.25 322 ARG A CA 1
ATOM 2537 C C . ARG A 1 322 ? 1.071 -7.932 1.299 1.00 65.25 322 ARG A C 1
ATOM 2539 O O . ARG A 1 322 ? 2.261 -7.878 1.585 1.00 65.25 322 ARG A O 1
ATOM 2546 N N . PRO A 1 323 ? 0.089 -7.933 2.209 1.00 59.44 323 PRO A N 1
ATOM 2547 C CA . PRO A 1 323 ? 0.338 -8.275 3.604 1.00 59.44 323 PRO A CA 1
ATOM 2548 C C . PRO A 1 323 ? 0.814 -9.732 3.714 1.00 59.44 323 PRO A C 1
ATOM 2550 O O . PRO A 1 323 ? 0.559 -10.551 2.821 1.00 59.44 323 PRO A O 1
ATOM 2553 N N . GLU A 1 324 ? 1.520 -10.050 4.795 1.00 59.69 324 GLU A N 1
ATOM 2554 C CA . GLU A 1 324 ? 1.959 -11.411 5.101 1.00 59.69 324 GLU A CA 1
ATOM 2555 C C . GLU A 1 324 ? 0.734 -12.331 5.251 1.00 59.69 324 GLU A C 1
ATOM 2557 O O . GLU A 1 324 ? -0.244 -12.003 5.917 1.00 59.69 324 GLU A O 1
ATOM 2562 N N . LEU A 1 325 ? 0.741 -13.481 4.566 1.00 59.78 325 LEU A N 1
ATOM 2563 C CA . LEU A 1 325 ? -0.420 -14.388 4.512 1.00 59.78 325 LEU A CA 1
ATOM 2564 C C . LEU A 1 325 ? -0.613 -15.214 5.792 1.00 59.78 325 LEU A C 1
ATOM 2566 O O . LEU A 1 325 ? -1.619 -15.909 5.917 1.00 59.78 325 LEU A O 1
ATOM 2570 N N . LYS A 1 326 ? 0.344 -15.154 6.716 1.00 63.09 326 LYS A N 1
ATOM 2571 C CA . LYS A 1 326 ? 0.333 -15.847 7.999 1.00 63.09 326 LYS A CA 1
ATOM 2572 C C . LYS A 1 326 ? 0.881 -14.882 9.040 1.00 63.09 326 LYS A C 1
ATOM 2574 O O . LYS A 1 326 ? 1.904 -14.258 8.766 1.00 63.09 326 LYS A O 1
ATOM 2579 N N . SER A 1 327 ? 0.200 -14.749 10.174 1.00 72.56 327 SER A N 1
ATOM 2580 C CA . SER A 1 327 ? 0.739 -13.954 11.276 1.00 72.56 327 SER A CA 1
ATOM 2581 C C . SER A 1 327 ? 1.920 -14.665 11.940 1.00 72.56 327 SER A C 1
ATOM 2583 O O . SER A 1 327 ? 2.063 -15.890 11.829 1.00 72.56 327 SER A O 1
ATOM 2585 N N . GLU A 1 328 ? 2.745 -13.918 12.667 1.00 70.81 328 GLU A N 1
ATOM 2586 C CA . GLU A 1 328 ? 3.828 -14.493 13.478 1.00 70.81 328 GLU A CA 1
ATOM 2587 C C . GLU A 1 328 ? 3.297 -15.460 14.547 1.00 70.81 328 GLU A C 1
ATOM 2589 O O . GLU A 1 328 ? 3.914 -16.493 14.811 1.00 70.81 328 GLU A O 1
ATOM 2594 N N . SER A 1 329 ? 2.103 -15.188 15.083 1.00 77.00 329 SER A N 1
ATOM 2595 C CA . SER A 1 329 ? 1.394 -16.063 16.025 1.00 77.00 329 SER A CA 1
ATOM 2596 C C . SER A 1 329 ? 0.750 -17.299 15.382 1.00 77.00 329 SER A C 1
ATOM 2598 O O . SER A 1 329 ? 0.275 -18.189 16.085 1.00 77.00 329 SER A O 1
ATOM 2600 N N . GLY A 1 330 ? 0.767 -17.407 14.049 1.00 82.94 330 GLY A N 1
ATOM 2601 C CA . GLY A 1 330 ? 0.306 -18.584 13.317 1.00 82.94 330 GLY A CA 1
ATOM 2602 C C . GLY A 1 330 ? -1.143 -18.549 12.830 1.00 82.94 330 GLY A C 1
ATOM 2603 O O . GLY A 1 330 ? -1.612 -19.576 12.334 1.00 82.94 330 GLY A O 1
ATOM 2604 N N . ILE A 1 331 ? -1.820 -17.399 12.902 1.00 86.56 331 ILE A N 1
ATOM 2605 C CA . ILE A 1 331 ? -3.195 -17.211 12.421 1.00 86.56 331 ILE A CA 1
ATOM 2606 C C . ILE A 1 331 ? -3.267 -17.496 10.920 1.00 86.56 331 ILE A C 1
ATOM 2608 O O . ILE A 1 331 ? -2.475 -16.989 10.115 1.00 86.56 331 ILE A O 1
ATOM 2612 N N . VAL A 1 332 ? -4.255 -18.310 10.543 1.00 87.88 332 VAL A N 1
ATOM 2613 C CA . VAL A 1 332 ? -4.622 -18.561 9.148 1.00 87.88 332 VAL A CA 1
ATOM 2614 C C . VAL A 1 332 ? -5.817 -17.680 8.815 1.00 87.88 332 VAL A C 1
ATOM 2616 O O . VAL A 1 332 ? -6.952 -17.961 9.194 1.00 87.88 332 VAL A O 1
ATOM 2619 N N . TRP A 1 333 ? -5.548 -16.596 8.094 1.00 87.31 333 TRP A N 1
ATOM 2620 C CA . TRP A 1 333 ? -6.544 -15.572 7.803 1.00 87.31 333 TRP A CA 1
ATOM 2621 C C . TRP A 1 333 ? -7.706 -16.100 6.953 1.00 87.31 333 TRP A C 1
ATOM 2623 O O . TRP A 1 333 ? -7.533 -16.478 5.789 1.00 87.31 333 TRP A O 1
ATOM 2633 N N . ASN A 1 334 ? -8.912 -16.059 7.516 1.00 87.88 334 ASN A N 1
ATOM 2634 C CA . ASN A 1 334 ? -10.160 -16.419 6.865 1.00 87.88 334 ASN A CA 1
ATOM 2635 C C . ASN A 1 334 ? -10.976 -15.153 6.559 1.00 87.88 334 ASN A C 1
ATOM 2637 O O . ASN A 1 334 ? -11.521 -14.480 7.421 1.00 87.88 334 ASN A O 1
ATOM 2641 N N . GLN A 1 335 ? -11.119 -14.844 5.275 1.00 84.00 335 GLN A N 1
ATOM 2642 C CA . GLN A 1 335 ? -11.838 -13.649 4.809 1.00 84.00 335 GLN A CA 1
ATOM 2643 C C . GLN A 1 335 ? -13.365 -13.773 4.880 1.00 84.00 335 GLN A C 1
ATOM 2645 O O . GLN A 1 335 ? -14.065 -12.861 4.451 1.00 84.00 335 GLN A O 1
ATOM 2650 N N . LYS A 1 336 ? -13.865 -14.920 5.340 1.00 86.62 336 LYS A N 1
ATOM 2651 C CA . LYS A 1 336 ? -15.270 -15.174 5.661 1.00 86.62 336 LYS A CA 1
ATOM 2652 C C . LYS A 1 336 ? -15.421 -15.587 7.124 1.00 86.62 336 LYS A C 1
ATOM 2654 O O . LYS A 1 336 ? -16.310 -16.361 7.444 1.00 86.62 336 LYS A O 1
ATOM 2659 N N . TRP A 1 337 ? -14.479 -15.182 7.969 1.00 90.50 337 TRP A N 1
ATOM 2660 C CA . TRP A 1 337 ? -14.559 -15.447 9.393 1.00 90.50 337 TRP A CA 1
ATOM 2661 C C . TRP A 1 337 ? -15.768 -14.709 9.976 1.00 90.50 337 TRP A C 1
ATOM 2663 O O . TRP A 1 337 ? -15.939 -13.509 9.744 1.00 90.50 337 TRP A O 1
ATOM 2673 N N . ASP A 1 338 ? -16.605 -15.450 10.685 1.00 86.50 338 ASP A N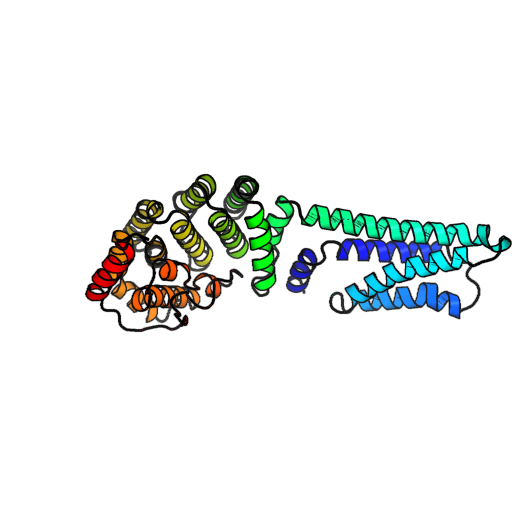 1
ATOM 2674 C CA . ASP A 1 338 ? -17.880 -15.029 11.267 1.00 86.50 338 ASP A CA 1
ATOM 2675 C C . ASP A 1 338 ? -18.073 -15.630 12.670 1.00 86.50 338 ASP A C 1
ATOM 2677 O O . ASP A 1 338 ? -19.196 -15.859 13.108 1.00 86.50 338 ASP A O 1
ATOM 2681 N N . GLY A 1 339 ? -16.965 -15.909 13.366 1.00 85.44 339 GLY A N 1
ATOM 2682 C CA . GLY A 1 339 ? -16.995 -16.490 14.703 1.00 85.44 339 GLY A CA 1
ATOM 2683 C C . GLY A 1 339 ? -17.662 -15.573 15.728 1.00 85.44 339 GLY A C 1
ATOM 2684 O O . GLY A 1 339 ? -17.671 -14.348 15.586 1.00 85.44 339 GLY A O 1
ATOM 2685 N N . ASP A 1 340 ? -18.185 -16.179 16.790 1.00 86.19 340 ASP A N 1
ATOM 2686 C CA . ASP A 1 340 ? -18.714 -15.444 17.934 1.00 86.19 340 ASP A CA 1
ATOM 2687 C C . ASP A 1 340 ? -17.566 -14.830 18.744 1.00 86.19 340 ASP A C 1
ATOM 2689 O O . ASP A 1 340 ? -16.563 -15.487 19.034 1.00 86.19 340 ASP A O 1
ATOM 2693 N N . LEU A 1 341 ? -17.720 -13.562 19.128 1.00 90.06 341 LEU A N 1
ATOM 2694 C CA . LEU A 1 341 ? -16.800 -12.873 20.026 1.00 90.06 341 LEU A CA 1
ATOM 2695 C C . LEU A 1 341 ? -17.480 -12.691 21.379 1.00 90.06 341 LEU A C 1
ATOM 2697 O O . LEU A 1 341 ? -18.650 -12.324 21.441 1.00 90.06 341 LEU A O 1
ATOM 2701 N N . ASP A 1 342 ? -16.715 -12.870 22.450 1.00 92.12 342 ASP A N 1
ATOM 2702 C CA . ASP A 1 342 ? -17.075 -12.403 23.787 1.00 92.12 342 ASP A CA 1
ATOM 2703 C C . ASP A 1 342 ? -16.289 -11.113 24.078 1.00 92.12 342 ASP A C 1
ATOM 2705 O O . ASP A 1 342 ? -15.103 -11.189 24.426 1.00 92.12 342 ASP A O 1
ATOM 2709 N N . PRO A 1 343 ? -16.897 -9.919 23.911 1.00 92.62 343 PRO A N 1
ATOM 2710 C CA . PRO A 1 343 ? -16.188 -8.656 24.069 1.00 92.62 343 PRO A CA 1
ATOM 2711 C C . PRO A 1 343 ? -15.545 -8.492 25.447 1.00 92.62 343 PRO A C 1
ATOM 2713 O O . PRO A 1 343 ? -14.447 -7.951 25.528 1.00 92.62 343 PRO A O 1
ATOM 2716 N N . GLU A 1 344 ? -16.172 -8.970 26.524 1.00 92.81 344 GLU A N 1
ATOM 2717 C CA . GLU A 1 344 ? -15.655 -8.781 27.888 1.00 92.81 344 GLU A CA 1
ATOM 2718 C C . GLU A 1 344 ? -14.409 -9.636 28.147 1.00 92.81 344 GLU A C 1
ATOM 2720 O O . GLU A 1 344 ? -13.396 -9.144 28.662 1.00 92.81 344 GLU A O 1
ATOM 2725 N N . SER A 1 345 ? -14.431 -10.896 27.707 1.00 93.56 345 SER A N 1
ATOM 2726 C CA . SER A 1 345 ? -13.242 -11.752 27.748 1.00 93.56 345 SER A CA 1
ATOM 2727 C C . SER A 1 345 ? -12.116 -11.190 26.874 1.00 93.56 345 SER A C 1
ATOM 2729 O O . SER A 1 345 ? -10.956 -11.166 27.295 1.00 93.56 345 SER A O 1
ATOM 2731 N N . LEU A 1 346 ? -12.443 -10.664 25.688 1.00 94.75 346 LEU A N 1
ATOM 2732 C CA . LEU A 1 346 ? -11.455 -10.086 24.775 1.00 94.75 346 LEU A CA 1
ATOM 2733 C C . LEU A 1 346 ? -10.842 -8.781 25.293 1.00 94.75 346 LEU A C 1
ATOM 2735 O O . LEU A 1 346 ? -9.648 -8.568 25.090 1.00 94.75 346 LEU A O 1
ATOM 2739 N N . LYS A 1 347 ? -11.592 -7.936 26.014 1.00 94.62 347 LYS A N 1
ATOM 2740 C CA . LYS A 1 347 ? -11.030 -6.749 26.688 1.00 94.62 347 LYS A CA 1
ATOM 2741 C C . LYS A 1 347 ? -9.944 -7.156 27.681 1.00 94.62 347 LYS A C 1
ATOM 2743 O O . LYS A 1 347 ? -8.858 -6.580 27.687 1.00 94.62 347 LYS A O 1
ATOM 2748 N N . THR A 1 348 ? -10.211 -8.196 28.471 1.00 93.81 348 THR A N 1
ATOM 2749 C CA . THR A 1 348 ? -9.251 -8.732 29.447 1.00 93.81 348 THR A CA 1
ATOM 2750 C C . THR A 1 348 ? -8.015 -9.309 28.750 1.00 93.81 348 THR A C 1
ATOM 2752 O O . THR A 1 348 ? -6.885 -9.018 29.146 1.00 93.81 348 THR A O 1
ATOM 2755 N N . HIS A 1 349 ? -8.219 -10.083 27.680 1.00 94.25 349 HIS A N 1
ATOM 2756 C CA . HIS A 1 349 ? -7.151 -10.664 26.862 1.00 94.25 349 HIS A CA 1
ATOM 2757 C C . HIS A 1 349 ? -6.234 -9.599 26.249 1.00 94.25 349 HIS A C 1
ATOM 2759 O O . HIS A 1 349 ? -5.019 -9.633 26.446 1.00 94.25 349 HIS A O 1
ATOM 2765 N N . TRP A 1 350 ? -6.805 -8.604 25.568 1.00 94.12 350 TRP A N 1
ATOM 2766 C CA . TRP A 1 350 ? -6.030 -7.544 24.922 1.00 94.12 350 TRP A CA 1
ATOM 2767 C C . TRP A 1 350 ? -5.362 -6.604 25.914 1.00 94.12 350 TRP A C 1
ATOM 2769 O O . TRP A 1 350 ? -4.225 -6.200 25.681 1.00 94.12 350 TRP A O 1
ATOM 2779 N N . SER A 1 351 ? -6.000 -6.320 27.052 1.00 92.75 351 SER A N 1
ATOM 2780 C CA . SER A 1 351 ? -5.348 -5.598 28.144 1.00 92.75 351 SER A CA 1
ATOM 2781 C C . SER A 1 351 ? -4.106 -6.348 28.641 1.00 92.75 351 SER A C 1
ATOM 2783 O O . SER A 1 351 ? -3.063 -5.735 28.858 1.00 92.75 351 SER A O 1
ATOM 2785 N N . ALA A 1 352 ? -4.163 -7.680 28.757 1.00 92.12 352 ALA A N 1
ATOM 2786 C CA . ALA A 1 352 ? -3.011 -8.484 29.160 1.00 92.12 352 ALA A CA 1
ATOM 2787 C C . ALA A 1 352 ? -1.891 -8.516 28.103 1.00 92.12 352 ALA A C 1
ATOM 2789 O O . ALA A 1 352 ? -0.718 -8.523 28.475 1.00 92.12 352 ALA A O 1
ATOM 2790 N N . ILE A 1 353 ? -2.228 -8.530 26.808 1.00 91.44 353 ILE A N 1
ATOM 2791 C CA . ILE A 1 353 ? -1.244 -8.493 25.714 1.00 91.44 353 ILE A CA 1
ATOM 2792 C C . ILE A 1 353 ? -0.576 -7.120 25.624 1.00 91.44 353 ILE A C 1
ATOM 2794 O O . ILE A 1 353 ? 0.647 -7.048 25.606 1.00 91.44 353 ILE A O 1
ATOM 2798 N N . LEU A 1 354 ? -1.355 -6.037 25.580 1.00 88.31 354 LEU A N 1
ATOM 2799 C CA . LEU A 1 354 ? -0.827 -4.690 25.342 1.00 88.31 354 LEU A CA 1
ATOM 2800 C C . LEU A 1 354 ? -0.075 -4.111 26.544 1.00 88.31 354 LEU A C 1
ATOM 2802 O O . LEU A 1 354 ? 0.829 -3.301 26.365 1.00 88.31 354 LEU A O 1
ATOM 2806 N N . ASN A 1 355 ? -0.400 -4.548 27.765 1.00 84.94 355 ASN A N 1
ATOM 2807 C CA . ASN A 1 355 ? 0.317 -4.124 28.970 1.00 84.94 355 ASN A CA 1
ATOM 2808 C C . ASN A 1 355 ? 1.580 -4.951 29.262 1.00 84.94 355 ASN A C 1
ATOM 2810 O O . ASN A 1 355 ? 2.334 -4.613 30.183 1.00 84.94 355 ASN A O 1
ATOM 2814 N N . ARG A 1 356 ? 1.855 -6.022 28.501 1.00 77.19 356 ARG A N 1
ATOM 2815 C CA . ARG A 1 356 ? 3.174 -6.664 28.531 1.00 77.19 356 ARG A CA 1
ATOM 2816 C C . ARG A 1 356 ? 4.157 -5.736 27.825 1.00 77.19 356 ARG A C 1
ATOM 2818 O O . ARG A 1 356 ? 4.128 -5.602 26.611 1.00 77.19 356 ARG A O 1
ATOM 2825 N N . LYS A 1 357 ? 5.015 -5.079 28.607 1.00 49.81 357 LYS A N 1
ATOM 2826 C CA . LYS A 1 357 ? 6.197 -4.407 28.062 1.00 49.81 357 LYS A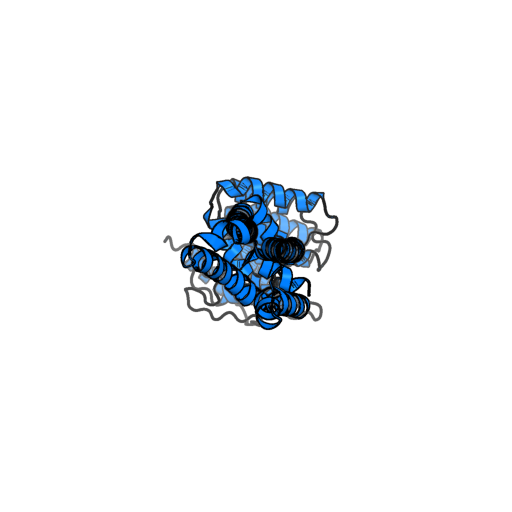 CA 1
ATOM 2827 C C . LYS A 1 357 ? 7.096 -5.463 27.424 1.00 49.81 357 LYS A C 1
ATOM 2829 O O . LYS A 1 357 ? 7.555 -6.351 28.144 1.00 49.81 357 LYS A O 1
ATOM 2834 N N . ASP A 1 358 ? 7.318 -5.337 26.123 1.00 49.38 358 ASP A N 1
ATOM 2835 C CA . ASP A 1 358 ? 8.455 -5.958 25.441 1.00 49.38 358 ASP A CA 1
ATOM 2836 C C . ASP A 1 358 ? 9.781 -5.336 25.910 1.00 49.38 358 ASP A C 1
ATOM 2838 O O . ASP A 1 358 ? 9.823 -4.095 26.124 1.00 49.38 358 ASP A O 1
#

Sequence (358 aa):
MNCVNSVTEVKLPFLNSLLLAFTGWLVLTLIFCRPLTKGTRRFYYFGIPFLILGVLMFVPLGMGVPIILCWIIYLPYQILQFFSTRQERIFKNLLPLSVNTLALLLSLTLIFVTTAWANTTPELIKSLGGISPFYPATVHQQITRLSQRGPEVVTPLSDTLAANFERYEQVSAYPTARMAYCLREIGGPQAEATLQDIIEHRMKFKDSSSAKWEAAICCLYAECAGERAVPVLTDLLNQAERSQNHFQKQVALIALARTRDQAAIETVLNHVPFLQEDLQADLTSRWSAAMISLTLQALAEGQASQDLIQSPVYHRLMLGLRPELKSESGIVWNQKWDGDLDPESLKTHWSAILNRKD

InterPro domains:
  IPR011989 Armadillo-like helical [G3DSA:1.25.10.10] (113-311)

Organism: NCBI:txid2608982

pLDDT: mean 81.48, std 13.49, range [31.8, 98.12]